Protein AF-A0A9D6RCT9-F1 (afdb_monomer)

Radius of gyration: 22.78 Å; Cα contacts (8 Å, |Δi|>4): 300; chains: 1; bounding box: 46×45×65 Å

pLDDT: mean 92.34, std 4.51, range [67.38, 98.06]

Nearest PDB structures (foldseek):
  6ri3-assembly1_A  TM=5.490E-01  e=7.245E-01  Streptomyces davaonensis
  3dat-assembly1_A  TM=2.524E-01  e=1.677E-01  Bacillus anthracis str. Sterne
  4m7v-assembly1_A  TM=2.657E-01  e=1.782E-01  Enterococcus faecalis V583
  4qlg-assembly2_B  TM=2.936E-01  e=6.034E-01  Escherichia coli str. K-12 substr. MC4100
  4qle-assembly2_B  TM=2.836E-01  e=8.699E-01  Escherichia coli str. K-12 substr. MC4100

Structure (mmCIF, N/CA/C/O backbone):
data_AF-A0A9D6RCT9-F1
#
_entry.id   AF-A0A9D6RCT9-F1
#
loop_
_atom_site.group_PDB
_atom_site.id
_atom_site.type_symbol
_atom_site.label_atom_id
_atom_site.label_alt_id
_atom_site.label_comp_id
_atom_site.label_asym_id
_atom_site.label_entity_id
_atom_site.label_seq_id
_atom_site.pdbx_PDB_ins_code
_atom_site.Cartn_x
_atom_site.Cartn_y
_atom_site.Cartn_z
_atom_site.occupancy
_atom_site.B_iso_or_equiv
_atom_site.auth_seq_id
_atom_site.auth_comp_id
_atom_site.auth_asym_id
_atom_site.auth_atom_id
_atom_site.pdbx_PDB_model_num
ATOM 1 N N . GLU A 1 1 ? 18.026 19.868 -32.101 1.00 67.38 1 GLU A N 1
ATOM 2 C CA . GLU A 1 1 ? 16.773 20.536 -31.676 1.00 67.38 1 GLU A CA 1
ATOM 3 C C . GLU A 1 1 ? 15.581 19.591 -31.515 1.00 67.38 1 GLU A C 1
ATOM 5 O O . GLU A 1 1 ? 15.003 19.568 -30.438 1.00 67.38 1 GLU A O 1
ATOM 10 N N . ARG A 1 2 ? 15.261 18.736 -32.500 1.00 78.88 2 ARG A N 1
ATOM 11 C CA . ARG A 1 2 ? 14.057 17.869 -32.501 1.00 78.88 2 ARG A CA 1
ATOM 12 C C . ARG A 1 2 ? 13.809 16.998 -31.247 1.00 78.88 2 ARG A C 1
ATOM 14 O O . ARG A 1 2 ? 12.659 16.705 -30.954 1.00 78.88 2 ARG A O 1
ATOM 21 N N . PHE A 1 3 ? 14.848 16.592 -30.508 1.00 87.44 3 PHE A N 1
ATOM 22 C CA . PHE A 1 3 ? 14.727 15.730 -29.314 1.00 87.44 3 PHE A CA 1
ATOM 23 C C . PHE A 1 3 ? 14.897 16.461 -27.976 1.00 87.44 3 PHE A C 1
ATOM 25 O O . PHE A 1 3 ? 14.829 15.823 -26.929 1.00 87.44 3 PHE A O 1
ATOM 32 N N . ILE A 1 4 ? 15.106 17.781 -27.991 1.00 89.75 4 ILE A N 1
ATOM 33 C CA . ILE A 1 4 ? 15.416 18.558 -26.781 1.00 89.75 4 ILE A CA 1
ATOM 34 C C . ILE A 1 4 ? 14.276 18.454 -25.760 1.00 89.75 4 ILE A C 1
ATOM 36 O O . ILE A 1 4 ? 14.527 18.136 -24.601 1.00 89.75 4 ILE A O 1
ATOM 40 N N . SER A 1 5 ? 13.023 18.628 -26.186 1.00 88.69 5 SER A N 1
ATOM 41 C CA . SER A 1 5 ? 11.867 18.531 -25.284 1.00 88.69 5 SER A CA 1
ATOM 42 C C . SER A 1 5 ? 11.709 17.131 -24.683 1.00 88.69 5 SER A C 1
ATOM 44 O O . SER A 1 5 ? 11.436 17.004 -23.495 1.00 88.69 5 SER A O 1
ATOM 46 N N . LEU A 1 6 ? 11.939 16.074 -25.471 1.00 90.94 6 LEU A N 1
ATOM 47 C CA . LEU A 1 6 ? 11.867 14.691 -24.984 1.00 90.94 6 LEU A CA 1
ATOM 48 C C . LEU A 1 6 ? 12.988 14.377 -23.989 1.00 90.94 6 LEU A C 1
ATOM 50 O O . LEU A 1 6 ? 12.755 13.676 -23.010 1.00 90.94 6 LEU A O 1
ATOM 54 N N . PHE A 1 7 ? 14.184 14.926 -24.209 1.00 89.50 7 PHE A N 1
ATOM 55 C CA . PHE A 1 7 ? 15.289 14.805 -23.267 1.00 89.50 7 PHE A CA 1
ATOM 56 C C . PHE A 1 7 ? 14.949 15.469 -21.928 1.00 89.50 7 PHE A C 1
ATOM 58 O O . PHE A 1 7 ? 15.027 14.811 -20.895 1.00 89.50 7 PHE A O 1
ATOM 65 N N . TRP A 1 8 ? 14.519 16.735 -21.941 1.00 91.56 8 TRP A N 1
ATOM 66 C CA . TRP A 1 8 ? 14.232 17.490 -20.714 1.00 91.56 8 TRP A CA 1
ATOM 67 C C . TRP A 1 8 ? 13.011 16.979 -19.943 1.00 91.56 8 TRP A C 1
ATOM 69 O O . TRP A 1 8 ? 12.978 17.090 -18.721 1.00 91.56 8 TRP A O 1
ATOM 79 N N . LEU A 1 9 ? 12.037 16.372 -20.623 1.00 91.62 9 LEU A N 1
ATOM 80 C CA . LEU A 1 9 ? 10.878 15.748 -19.977 1.00 91.62 9 LEU A CA 1
ATOM 81 C C . LEU A 1 9 ? 11.113 14.280 -19.577 1.00 91.62 9 LEU A C 1
ATOM 83 O O . LEU A 1 9 ? 10.243 13.675 -18.956 1.00 91.62 9 LEU A O 1
ATOM 87 N N . GLY A 1 10 ? 12.241 13.679 -19.957 1.00 93.00 10 GLY A N 1
ATOM 88 C CA . GLY A 1 10 ? 12.564 12.283 -19.648 1.00 93.00 10 GLY A CA 1
ATOM 89 C C . GLY A 1 10 ? 13.712 12.150 -18.665 1.00 93.00 10 GLY A C 1
ATOM 90 O O . GLY A 1 10 ? 13.540 11.652 -17.555 1.00 93.00 10 GLY A O 1
ATOM 91 N N . VAL A 1 11 ? 14.893 12.625 -19.059 1.00 92.88 11 VAL A N 1
ATOM 92 C CA . VAL A 1 11 ? 16.144 12.386 -18.330 1.00 92.88 11 VAL A CA 1
ATOM 93 C C . VAL A 1 11 ? 16.184 13.094 -16.972 1.00 92.88 11 VAL A C 1
ATOM 95 O O . VAL A 1 11 ? 16.464 12.405 -15.992 1.00 92.88 11 VAL A O 1
ATOM 98 N N . PRO A 1 12 ? 15.884 14.402 -16.841 1.00 94.19 12 PRO A N 1
ATOM 99 C CA . PRO A 1 12 ? 15.898 15.059 -15.535 1.00 94.19 12 PRO A CA 1
ATOM 100 C C . PRO A 1 12 ? 14.900 14.462 -14.530 1.00 94.19 12 PRO A C 1
ATOM 102 O O . PRO A 1 12 ? 15.334 14.191 -13.412 1.00 94.19 12 PRO A O 1
ATOM 105 N N . PRO A 1 13 ? 13.624 14.174 -14.878 1.00 92.31 13 PRO A N 1
ATOM 106 C CA . PRO A 1 13 ? 12.715 13.489 -13.956 1.00 92.31 13 PRO A CA 1
ATOM 107 C C . PRO A 1 13 ? 13.221 12.109 -13.526 1.00 92.31 13 PRO A C 1
ATOM 109 O O . PRO A 1 13 ? 13.217 11.811 -12.333 1.00 92.31 13 PRO A O 1
ATOM 112 N N . LEU A 1 14 ? 13.710 11.284 -14.465 1.00 93.50 14 LEU A N 1
ATOM 113 C CA . LEU A 1 14 ? 14.299 9.981 -14.131 1.00 93.50 14 LEU A CA 1
ATOM 114 C C . LEU A 1 14 ? 15.477 10.144 -13.169 1.00 93.50 14 LEU A C 1
ATOM 116 O O . LEU A 1 14 ? 15.513 9.493 -12.130 1.00 93.50 14 LEU A O 1
ATOM 120 N N . ALA A 1 15 ? 16.420 11.031 -13.492 1.00 93.19 15 ALA A N 1
ATOM 121 C CA . ALA A 1 15 ? 17.595 11.279 -12.669 1.00 93.19 15 ALA A CA 1
ATOM 122 C C . ALA A 1 15 ? 17.208 11.763 -11.267 1.00 93.19 15 ALA A C 1
ATOM 124 O O . ALA A 1 15 ? 17.727 11.243 -10.287 1.00 93.19 15 ALA A O 1
ATOM 125 N N . PHE A 1 16 ? 16.267 12.702 -11.166 1.00 92.44 16 PHE A N 1
ATOM 126 C CA . PHE A 1 16 ? 15.777 13.233 -9.898 1.00 92.44 16 PHE A CA 1
ATOM 127 C C . PHE A 1 16 ? 15.145 12.147 -9.020 1.00 92.44 16 PHE A C 1
ATOM 129 O O . PHE A 1 16 ? 15.555 11.980 -7.872 1.00 92.44 16 PHE A O 1
ATOM 136 N N . PHE A 1 17 ? 14.190 11.377 -9.553 1.00 92.44 17 PHE A N 1
ATOM 137 C CA . PHE A 1 17 ? 13.497 10.351 -8.771 1.00 92.44 17 PHE A CA 1
ATOM 138 C C . PHE A 1 17 ? 14.407 9.184 -8.402 1.00 92.44 17 PHE A C 1
ATOM 140 O O . PHE A 1 17 ? 14.338 8.703 -7.274 1.00 92.44 17 PHE A O 1
ATOM 147 N N . TYR A 1 18 ? 15.304 8.762 -9.295 1.00 91.31 18 TYR A N 1
ATOM 148 C CA . TYR A 1 18 ? 16.286 7.740 -8.945 1.00 91.31 18 TYR A CA 1
ATOM 149 C C . TYR A 1 18 ? 17.289 8.219 -7.917 1.00 91.31 18 TYR A C 1
ATOM 151 O O . TYR A 1 18 ? 17.603 7.471 -6.998 1.00 91.31 18 TYR A O 1
ATOM 159 N N . PHE A 1 19 ? 17.766 9.455 -8.050 1.00 92.56 19 PHE A N 1
ATOM 160 C CA . PHE A 1 19 ? 18.676 10.043 -7.085 1.00 92.56 19 PHE A CA 1
ATOM 161 C C . PHE A 1 19 ? 18.014 10.111 -5.709 1.00 92.56 19 PHE A C 1
ATOM 163 O O . PHE A 1 19 ? 18.537 9.545 -4.759 1.00 92.56 19 PHE A O 1
ATOM 170 N N . ILE A 1 20 ? 16.819 10.694 -5.595 1.00 91.19 20 ILE A N 1
ATOM 171 C CA . ILE A 1 20 ? 16.095 10.754 -4.316 1.00 91.19 20 ILE A CA 1
ATOM 172 C C . ILE A 1 20 ? 15.766 9.356 -3.781 1.00 91.19 20 ILE A C 1
ATOM 174 O O . ILE A 1 20 ? 15.853 9.132 -2.572 1.00 91.19 20 ILE A O 1
ATOM 178 N N . GLY A 1 21 ? 15.447 8.403 -4.657 1.00 88.44 21 GLY A N 1
ATOM 179 C CA . GLY A 1 21 ? 15.166 7.019 -4.287 1.00 88.44 21 GLY A CA 1
ATOM 180 C C . GLY A 1 21 ? 16.315 6.304 -3.573 1.00 88.44 21 GLY A C 1
ATOM 181 O O . GLY A 1 21 ? 16.056 5.369 -2.822 1.00 88.44 21 GLY A O 1
ATOM 182 N N . LEU A 1 22 ? 17.564 6.759 -3.726 1.00 89.12 22 LEU A N 1
ATOM 183 C CA . LEU A 1 22 ? 18.709 6.192 -3.003 1.00 89.12 22 LEU A CA 1
ATOM 184 C C . LEU A 1 22 ? 18.697 6.514 -1.498 1.00 89.12 22 LEU A C 1
ATOM 186 O O . LEU A 1 22 ? 19.278 5.763 -0.717 1.00 89.12 22 LEU A O 1
ATOM 190 N N . TRP A 1 23 ? 18.048 7.608 -1.082 1.00 88.88 23 TRP A N 1
ATOM 191 C CA . TRP A 1 23 ? 18.020 8.058 0.322 1.00 88.88 23 TRP A CA 1
ATOM 192 C C . TRP A 1 23 ? 16.618 8.120 0.928 1.00 88.88 23 TRP A C 1
ATOM 194 O O . TRP A 1 23 ? 16.471 8.194 2.149 1.00 88.88 23 TRP A O 1
ATOM 204 N N . SER A 1 24 ? 15.575 8.100 0.102 1.00 85.19 24 SER A N 1
ATOM 205 C CA . SER A 1 24 ? 14.202 8.215 0.570 1.00 85.19 24 SER A CA 1
ATOM 206 C C . SER A 1 24 ? 13.617 6.858 0.950 1.00 85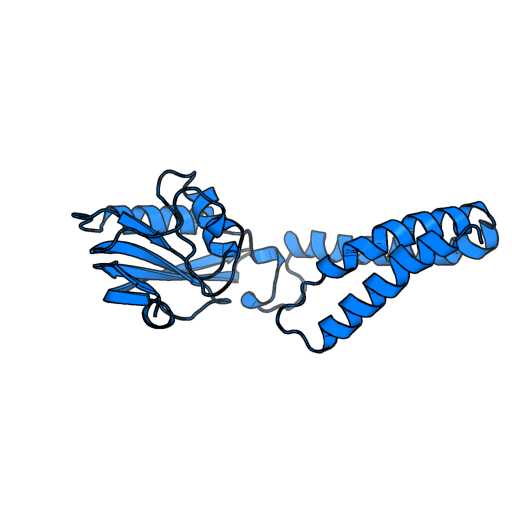.19 24 SER A C 1
ATOM 208 O O . SER A 1 24 ? 13.497 5.957 0.125 1.00 85.19 24 SER A O 1
ATOM 210 N N . LYS A 1 25 ? 13.148 6.747 2.198 1.00 79.50 25 LYS A N 1
ATOM 211 C CA . LYS A 1 25 ? 12.361 5.596 2.677 1.00 79.50 25 LYS A CA 1
ATOM 212 C C . LYS A 1 25 ? 10.940 5.557 2.101 1.00 79.50 25 LYS A C 1
ATOM 214 O O . LYS A 1 25 ? 10.243 4.567 2.287 1.00 79.50 25 LYS A O 1
ATOM 219 N N . THR A 1 26 ? 10.498 6.640 1.462 1.00 78.75 26 THR A N 1
ATOM 220 C CA . THR A 1 26 ? 9.142 6.802 0.919 1.00 78.75 26 THR A CA 1
ATOM 221 C C . THR A 1 26 ? 9.100 6.809 -0.603 1.00 78.75 26 THR A C 1
ATOM 223 O O . THR A 1 26 ? 8.012 6.875 -1.163 1.00 78.75 26 THR A O 1
ATOM 226 N N . SER A 1 27 ? 10.253 6.767 -1.282 1.00 82.56 27 SER A N 1
ATOM 227 C CA . SER A 1 27 ? 10.281 6.779 -2.741 1.00 82.56 27 SER A CA 1
ATOM 228 C C . SER A 1 27 ? 9.678 5.499 -3.284 1.00 82.56 27 SER A C 1
ATOM 230 O O . SER A 1 27 ? 10.214 4.411 -3.072 1.00 82.56 27 SER 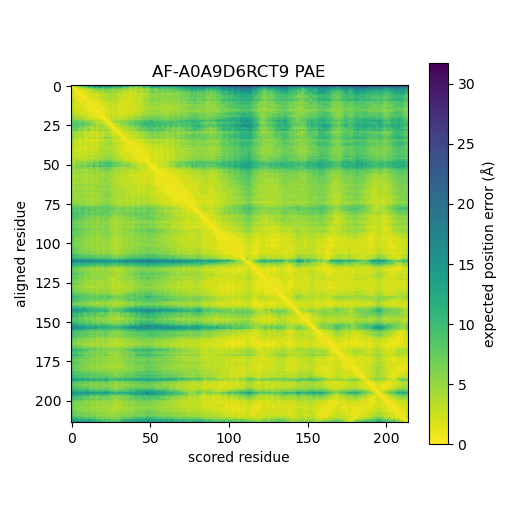A O 1
ATOM 232 N N . GLU A 1 28 ? 8.590 5.638 -4.031 1.00 82.12 28 GLU A N 1
ATOM 233 C CA . GLU A 1 28 ? 7.985 4.498 -4.693 1.00 82.12 28 GLU A CA 1
ATOM 234 C C . GLU A 1 28 ? 8.581 4.316 -6.096 1.00 82.12 28 GLU A C 1
ATOM 236 O O . GLU A 1 28 ? 8.755 5.296 -6.828 1.00 82.12 28 GLU A O 1
ATOM 241 N N . PRO A 1 29 ? 8.878 3.073 -6.523 1.00 76.69 29 PRO A N 1
ATOM 242 C CA . PRO A 1 29 ? 9.512 2.810 -7.818 1.00 76.69 29 PRO A CA 1
ATOM 243 C C . PRO A 1 29 ? 8.754 3.393 -9.017 1.00 76.69 29 PRO A C 1
ATOM 245 O O . PRO A 1 29 ? 9.346 3.674 -10.059 1.00 76.69 29 PRO A O 1
ATOM 248 N N . HIS A 1 30 ? 7.442 3.588 -8.874 1.00 85.88 30 HIS A N 1
ATOM 249 C CA . HIS A 1 30 ? 6.584 4.106 -9.928 1.00 85.88 30 HIS A CA 1
ATOM 250 C C . HIS A 1 30 ? 6.735 5.622 -10.151 1.00 85.88 30 HIS A C 1
ATOM 252 O O . HIS A 1 30 ? 6.314 6.113 -11.194 1.00 85.88 30 HIS A O 1
ATOM 258 N N . TRP A 1 31 ? 7.355 6.379 -9.238 1.00 88.62 31 TRP A N 1
ATOM 259 C CA . TRP A 1 31 ? 7.523 7.834 -9.395 1.00 88.62 31 TRP A CA 1
ATOM 260 C C . TRP A 1 31 ? 8.353 8.198 -10.630 1.00 88.62 31 TRP A C 1
ATOM 262 O O . TRP A 1 31 ? 8.074 9.179 -11.314 1.00 88.62 31 TRP A O 1
ATOM 272 N N . ALA A 1 32 ? 9.327 7.358 -10.985 1.00 90.25 32 ALA A N 1
ATOM 273 C CA . ALA A 1 32 ? 10.125 7.527 -12.195 1.00 90.25 32 ALA A CA 1
ATOM 274 C C . ALA A 1 32 ? 9.325 7.272 -13.494 1.00 90.25 32 ALA A C 1
ATOM 276 O O . ALA A 1 32 ? 9.798 7.609 -14.581 1.00 90.25 32 ALA A O 1
ATOM 277 N N . ALA A 1 33 ? 8.109 6.713 -13.415 1.00 87.88 33 ALA A N 1
ATOM 278 C CA . ALA A 1 33 ? 7.362 6.258 -14.586 1.00 87.88 33 ALA A CA 1
ATOM 279 C C . ALA A 1 33 ? 7.053 7.365 -15.600 1.00 87.88 33 ALA A C 1
ATOM 281 O O . ALA A 1 33 ? 7.066 7.114 -16.807 1.00 87.88 33 ALA A O 1
ATOM 282 N N . PHE A 1 34 ? 6.853 8.601 -15.138 1.00 85.12 34 PHE A N 1
ATOM 283 C CA . PHE A 1 34 ? 6.598 9.747 -16.016 1.00 85.12 34 PHE A CA 1
ATOM 284 C C . PHE A 1 34 ? 7.744 9.992 -17.002 1.00 85.12 34 PHE A C 1
ATOM 286 O O . PHE A 1 34 ? 7.505 10.277 -18.175 1.00 85.12 34 PHE A O 1
ATOM 293 N N . GLY A 1 35 ? 8.989 9.816 -16.555 1.00 91.44 35 GLY A N 1
ATOM 294 C CA . GLY A 1 35 ? 10.154 9.981 -17.417 1.00 91.44 35 GLY A CA 1
ATOM 295 C C . GLY A 1 35 ? 10.332 8.838 -18.423 1.00 91.44 35 GLY A C 1
ATOM 296 O O . GLY A 1 35 ? 10.926 9.034 -19.482 1.00 91.44 35 GLY A O 1
ATOM 297 N N . TYR A 1 36 ? 9.767 7.654 -18.159 1.00 90.62 36 TYR A N 1
ATOM 298 C CA . TYR A 1 36 ? 9.781 6.562 -19.134 1.00 90.62 36 TYR A CA 1
ATOM 299 C C . TYR A 1 36 ? 8.866 6.812 -20.326 1.00 90.62 36 TYR A C 1
ATOM 301 O O . TYR A 1 36 ? 9.217 6.419 -21.436 1.00 90.62 36 TYR A O 1
ATOM 309 N N . LEU A 1 37 ? 7.724 7.479 -20.137 1.00 90.25 37 LEU A N 1
ATOM 310 C CA . LEU A 1 37 ? 6.791 7.765 -21.233 1.00 90.25 37 LEU A CA 1
ATOM 311 C C . LEU A 1 37 ? 7.475 8.554 -22.358 1.00 90.25 37 LEU A C 1
ATOM 313 O O . LEU A 1 37 ? 7.370 8.205 -23.534 1.00 90.25 37 LEU A O 1
ATOM 317 N N . THR A 1 38 ? 8.238 9.583 -21.999 1.00 92.12 38 THR A N 1
ATOM 318 C CA . THR A 1 38 ? 8.986 10.408 -22.958 1.00 92.12 38 THR A CA 1
ATOM 319 C C . THR A 1 38 ? 10.210 9.678 -23.506 1.00 92.12 38 THR A C 1
ATOM 321 O O . THR A 1 38 ? 10.497 9.781 -24.704 1.00 92.12 38 THR A O 1
ATOM 324 N N . ALA A 1 39 ? 10.879 8.866 -22.682 1.00 90.50 39 ALA A N 1
ATOM 325 C CA . ALA A 1 39 ? 11.970 8.004 -23.126 1.00 90.50 39 ALA A CA 1
ATOM 326 C C . ALA A 1 39 ? 11.515 6.975 -24.176 1.00 90.50 39 ALA A C 1
ATOM 328 O O . ALA A 1 39 ? 12.229 6.761 -25.155 1.00 90.50 39 ALA A O 1
ATOM 329 N N . PHE A 1 40 ? 10.319 6.386 -24.043 1.00 91.88 40 PHE A N 1
ATOM 330 C CA . PHE A 1 40 ? 9.772 5.454 -25.035 1.00 91.88 40 PHE A CA 1
ATOM 331 C C . PHE A 1 40 ? 9.510 6.128 -26.385 1.00 91.88 40 PHE A C 1
ATOM 333 O O . PHE A 1 40 ? 9.844 5.560 -27.427 1.00 91.88 40 PHE A O 1
ATOM 340 N N . ILE A 1 41 ? 8.980 7.354 -26.384 1.00 93.00 41 ILE A N 1
ATOM 341 C CA . ILE A 1 41 ? 8.761 8.129 -27.616 1.00 93.00 41 ILE A CA 1
ATOM 342 C C . ILE A 1 41 ? 10.101 8.462 -28.284 1.00 93.00 41 ILE A C 1
ATOM 344 O O . ILE A 1 41 ? 10.261 8.266 -29.492 1.00 93.00 41 ILE A O 1
ATOM 348 N N . ALA A 1 42 ? 11.085 8.924 -27.506 1.00 91.75 42 ALA A N 1
ATOM 349 C CA . ALA A 1 42 ? 12.430 9.191 -28.012 1.00 91.75 42 ALA A CA 1
ATOM 350 C C . ALA A 1 42 ? 13.071 7.923 -28.596 1.00 91.75 42 ALA A C 1
ATOM 352 O O . ALA A 1 42 ? 13.610 7.951 -29.703 1.00 91.75 42 ALA A O 1
ATOM 353 N N . TRP A 1 43 ? 12.949 6.793 -27.895 1.00 92.12 43 TRP A N 1
ATOM 354 C CA . TRP A 1 43 ? 13.460 5.504 -28.349 1.00 92.12 43 TRP A CA 1
ATOM 355 C C . TRP A 1 43 ? 12.824 5.059 -29.668 1.00 92.12 43 TRP A C 1
ATOM 357 O O . TRP A 1 43 ? 13.536 4.649 -30.584 1.00 92.12 43 TRP A O 1
ATOM 367 N N . ALA A 1 44 ? 11.504 5.194 -29.816 1.00 92.81 44 ALA A N 1
ATOM 368 C CA . ALA A 1 44 ? 10.803 4.867 -31.057 1.00 92.81 44 ALA A CA 1
ATOM 369 C C . ALA A 1 44 ? 11.300 5.713 -32.244 1.00 92.81 44 ALA A C 1
ATOM 371 O O . ALA A 1 44 ? 11.496 5.199 -33.350 1.00 92.81 44 ALA A O 1
ATOM 372 N N . ALA A 1 45 ? 11.567 7.000 -32.019 1.00 92.12 45 ALA A N 1
ATOM 373 C CA . ALA A 1 45 ? 12.123 7.880 -33.041 1.00 92.12 45 ALA A CA 1
ATOM 374 C C . ALA A 1 45 ? 13.569 7.507 -33.428 1.00 92.12 45 ALA A C 1
ATOM 376 O O . ALA A 1 45 ? 13.911 7.531 -34.610 1.00 92.12 45 ALA A O 1
ATOM 377 N N . PHE A 1 46 ? 14.413 7.113 -32.469 1.00 90.12 46 PHE A N 1
ATOM 378 C CA . PHE A 1 46 ? 15.761 6.609 -32.767 1.00 90.12 46 PHE A CA 1
ATOM 379 C C . PHE A 1 46 ? 15.730 5.262 -33.495 1.00 90.12 46 PHE A C 1
ATOM 381 O O . PHE A 1 46 ? 16.471 5.046 -34.454 1.00 90.12 46 PHE A O 1
ATOM 388 N N . TYR A 1 47 ? 14.831 4.367 -33.093 1.00 92.94 47 TYR A N 1
ATOM 389 C CA . TYR A 1 47 ? 14.675 3.070 -33.737 1.00 92.94 47 TYR A CA 1
ATOM 390 C C . TYR A 1 47 ? 14.210 3.196 -35.193 1.00 92.94 47 TYR A C 1
ATOM 392 O O . TYR A 1 47 ? 14.708 2.484 -36.062 1.00 92.94 47 TYR A O 1
ATOM 400 N N . THR A 1 48 ? 13.288 4.116 -35.482 1.00 94.12 48 THR A N 1
ATOM 401 C CA . THR A 1 48 ? 12.807 4.356 -36.852 1.00 94.12 48 THR A CA 1
ATOM 402 C C . THR A 1 48 ? 13.840 5.064 -37.729 1.00 94.12 48 THR A C 1
ATOM 404 O O . 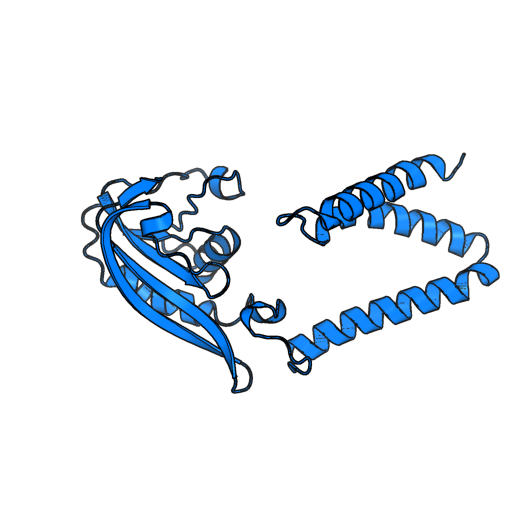THR A 1 48 ? 13.904 4.769 -38.920 1.00 94.12 48 THR A O 1
ATOM 407 N N . SER A 1 49 ? 14.684 5.937 -37.168 1.00 93.06 49 SER A N 1
ATOM 408 C CA . SER A 1 49 ? 15.712 6.651 -37.939 1.00 93.06 49 SER A CA 1
ATOM 409 C C . SER A 1 49 ? 16.894 5.769 -38.346 1.00 93.06 49 SER A C 1
ATOM 411 O O . SER A 1 49 ? 17.454 5.957 -39.424 1.00 93.06 49 SER A O 1
ATOM 413 N N . ASN A 1 50 ? 17.273 4.790 -37.519 1.00 93.19 50 ASN A N 1
ATOM 414 C CA . ASN A 1 50 ? 18.328 3.836 -37.855 1.00 93.19 50 ASN A CA 1
ATOM 415 C C . ASN A 1 50 ? 18.066 2.459 -37.235 1.00 93.19 50 ASN A C 1
ATOM 417 O O . ASN A 1 50 ? 18.708 2.028 -36.273 1.00 93.19 50 ASN A O 1
ATOM 421 N N . LYS A 1 51 ? 17.115 1.739 -37.830 1.00 92.44 51 LYS A N 1
ATOM 422 C CA . LYS A 1 51 ? 16.675 0.426 -37.350 1.00 92.44 51 LYS A CA 1
ATOM 423 C C . LYS A 1 51 ? 17.827 -0.555 -37.158 1.00 92.44 51 LYS A C 1
ATOM 425 O O . LYS A 1 51 ? 17.845 -1.271 -36.163 1.00 92.44 51 LYS A O 1
ATOM 430 N N . ILE A 1 52 ? 18.787 -0.596 -38.083 1.00 93.56 52 ILE A N 1
ATOM 431 C CA . ILE A 1 52 ? 19.902 -1.553 -38.033 1.00 93.56 52 ILE A CA 1
ATOM 432 C C . ILE A 1 52 ? 20.768 -1.302 -36.793 1.00 93.56 52 ILE A C 1
ATOM 434 O O . ILE A 1 52 ? 21.051 -2.246 -36.056 1.00 93.56 52 ILE A O 1
ATOM 438 N N . ALA A 1 53 ? 21.123 -0.043 -36.518 1.00 93.75 53 ALA A N 1
ATOM 439 C CA . ALA A 1 53 ? 21.943 0.311 -35.359 1.00 93.75 53 ALA A CA 1
ATOM 440 C C . ALA A 1 53 ? 21.241 0.008 -34.022 1.00 93.75 53 ALA A C 1
ATOM 442 O O . ALA A 1 53 ? 21.871 -0.486 -33.083 1.00 93.75 53 ALA A O 1
ATOM 443 N N . TRP A 1 54 ? 19.931 0.262 -33.942 1.00 94.19 54 TRP A N 1
ATOM 444 C CA . TRP A 1 54 ? 19.171 0.204 -32.687 1.00 94.19 54 TRP A CA 1
ATOM 445 C C . TRP A 1 54 ? 18.441 -1.121 -32.430 1.00 94.19 54 TRP A C 1
ATOM 447 O O . TRP A 1 54 ? 17.995 -1.367 -31.304 1.00 94.19 54 TRP A O 1
ATOM 457 N N . LYS A 1 55 ? 18.334 -2.010 -33.429 1.00 94.62 55 LYS A N 1
ATOM 458 C CA . LYS A 1 55 ? 17.617 -3.294 -33.309 1.00 94.62 55 LYS A CA 1
ATOM 459 C C . LYS A 1 55 ? 18.147 -4.158 -32.177 1.00 94.62 55 LYS A C 1
ATOM 461 O O . LYS A 1 55 ? 17.342 -4.655 -31.397 1.00 94.62 55 LYS A O 1
ATOM 466 N N . LYS A 1 56 ? 19.469 -4.312 -32.051 1.00 95.94 56 LYS A N 1
ATOM 467 C CA . LYS A 1 56 ? 20.057 -5.160 -31.000 1.00 95.94 56 LYS A CA 1
ATOM 468 C C . LYS A 1 56 ? 19.690 -4.674 -29.595 1.00 95.94 56 LYS A C 1
ATOM 470 O O . LYS A 1 56 ? 19.307 -5.482 -28.760 1.00 95.94 56 LYS A O 1
ATOM 475 N N . TYR A 1 57 ? 19.728 -3.360 -29.367 1.00 94.44 57 TYR A N 1
ATOM 476 C CA . TYR A 1 57 ? 19.381 -2.763 -28.079 1.00 94.44 57 TYR A CA 1
ATOM 477 C C . TYR A 1 57 ? 17.886 -2.875 -27.803 1.00 94.44 57 TYR A C 1
ATOM 479 O O . TYR A 1 57 ? 17.500 -3.264 -26.713 1.00 94.44 57 TYR A O 1
ATOM 487 N N . THR A 1 58 ? 17.046 -2.628 -28.812 1.00 94.88 58 THR A N 1
ATOM 488 C CA . THR A 1 58 ? 15.587 -2.745 -28.673 1.00 94.88 58 THR A CA 1
ATOM 489 C C . THR A 1 58 ? 15.183 -4.176 -28.332 1.00 94.88 58 THR A C 1
ATOM 491 O O . THR A 1 58 ? 14.416 -4.394 -27.401 1.00 94.88 58 THR A O 1
ATOM 494 N N . VAL A 1 59 ? 15.734 -5.163 -29.046 1.00 96.25 59 VAL A N 1
ATOM 495 C CA . VAL A 1 59 ? 15.480 -6.582 -28.770 1.00 96.25 59 VAL A CA 1
ATOM 496 C C . VAL A 1 59 ? 15.991 -6.963 -27.382 1.00 96.25 59 VAL A C 1
ATOM 498 O O . VAL A 1 59 ? 15.262 -7.617 -26.648 1.00 96.25 59 VAL A O 1
ATOM 501 N N . ALA A 1 60 ? 17.190 -6.523 -26.992 1.00 96.25 60 ALA A N 1
ATOM 502 C CA . ALA A 1 60 ? 17.724 -6.785 -25.657 1.00 96.25 60 ALA A CA 1
ATOM 503 C C . ALA A 1 60 ? 16.843 -6.176 -24.552 1.00 96.25 60 ALA A C 1
ATOM 505 O O . ALA A 1 60 ? 16.499 -6.873 -23.6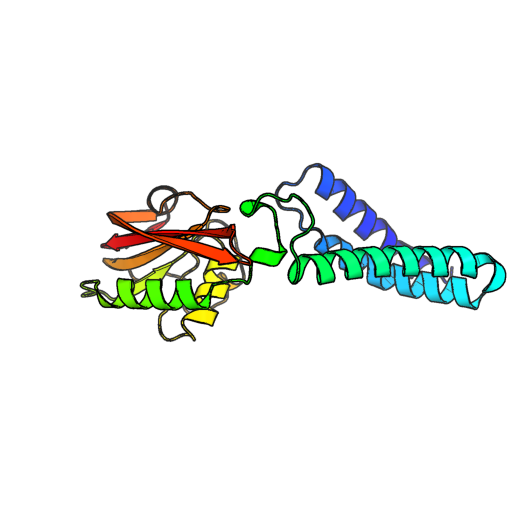02 1.00 96.25 60 ALA A O 1
ATOM 506 N N . SER A 1 61 ? 16.416 -4.918 -24.688 1.00 94.31 61 SER A N 1
ATOM 507 C CA . SER A 1 61 ? 15.534 -4.254 -23.721 1.00 94.31 61 SER A CA 1
ATOM 508 C C . SER A 1 61 ? 14.172 -4.938 -23.613 1.00 94.31 61 SER A C 1
ATOM 510 O O . SER A 1 61 ? 13.692 -5.152 -22.503 1.00 94.31 61 SER A O 1
ATOM 512 N N . LEU A 1 62 ? 13.566 -5.328 -24.740 1.00 96.00 62 LEU A N 1
ATOM 513 C CA . LEU A 1 62 ? 12.306 -6.078 -24.744 1.00 96.00 62 LEU A CA 1
ATOM 514 C C . LEU A 1 62 ? 12.471 -7.474 -24.140 1.00 96.00 62 LEU A C 1
ATOM 516 O O . LEU A 1 62 ? 11.602 -7.910 -23.394 1.00 96.00 62 LEU A O 1
ATOM 520 N N . ALA A 1 63 ? 13.580 -8.160 -24.424 1.00 97.44 63 ALA A N 1
ATOM 521 C CA . ALA A 1 63 ? 13.869 -9.469 -23.850 1.00 97.44 63 ALA A CA 1
ATOM 522 C C . ALA A 1 63 ? 14.049 -9.382 -22.330 1.00 97.44 63 ALA A C 1
ATOM 524 O O . ALA A 1 63 ? 13.445 -10.165 -21.605 1.00 97.44 63 ALA A O 1
ATOM 525 N N . VAL A 1 64 ? 14.815 -8.404 -21.836 1.00 97.06 64 VAL A N 1
ATOM 526 C CA . VAL A 1 64 ? 14.994 -8.177 -20.395 1.00 97.06 64 VAL A CA 1
ATOM 527 C C . VAL A 1 64 ? 13.673 -7.777 -19.741 1.00 97.06 64 VAL A C 1
ATOM 529 O O . VAL A 1 64 ? 13.295 -8.375 -18.741 1.00 97.06 64 VAL A O 1
ATOM 532 N N . GLY A 1 65 ? 12.937 -6.819 -20.309 1.00 95.56 65 GLY A N 1
ATOM 533 C CA . GLY A 1 65 ? 11.642 -6.391 -19.772 1.00 95.56 65 GLY A CA 1
ATOM 534 C C . GLY A 1 65 ? 10.619 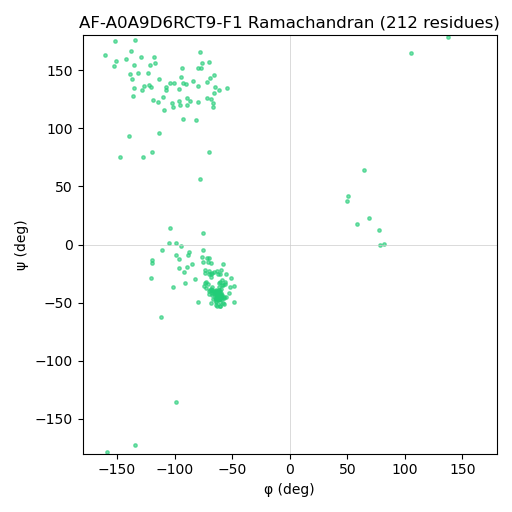-7.528 -19.743 1.00 95.56 65 GLY A C 1
ATOM 535 O O . GLY A 1 65 ? 9.985 -7.764 -18.718 1.00 95.56 65 GLY A O 1
ATOM 536 N N . GLY A 1 66 ? 10.517 -8.284 -20.837 1.00 97.62 66 GLY A N 1
ATOM 537 C CA . GLY A 1 66 ? 9.662 -9.464 -20.934 1.00 97.62 66 GLY A CA 1
ATOM 538 C C . GLY A 1 66 ? 10.060 -10.561 -19.950 1.00 97.62 66 GLY A C 1
ATOM 539 O O . GLY A 1 66 ? 9.187 -11.139 -19.312 1.00 97.62 66 GLY A O 1
ATOM 540 N N . LEU A 1 67 ? 11.362 -10.801 -19.760 1.00 97.62 67 LEU A N 1
ATOM 541 C CA . LEU A 1 67 ? 11.866 -11.733 -18.751 1.00 97.62 67 LEU A CA 1
ATOM 542 C C . LEU A 1 67 ? 11.480 -11.284 -17.337 1.00 97.62 67 LEU A C 1
ATOM 544 O O . LEU A 1 67 ? 10.974 -12.097 -16.574 1.00 97.62 67 LEU A O 1
ATOM 548 N N . MET A 1 68 ? 11.668 -10.008 -16.988 1.00 95.31 68 MET A N 1
ATOM 549 C CA . MET A 1 68 ? 11.308 -9.479 -15.664 1.00 95.31 68 MET A CA 1
ATOM 550 C C . MET A 1 68 ? 9.802 -9.585 -15.398 1.00 95.31 68 MET A C 1
ATOM 552 O O . MET A 1 68 ? 9.402 -10.075 -14.343 1.00 95.31 68 MET A O 1
ATOM 556 N N . ILE A 1 69 ? 8.966 -9.193 -16.365 1.00 95.69 69 ILE A N 1
ATOM 557 C CA . ILE A 1 69 ? 7.504 -9.324 -16.266 1.00 95.69 69 ILE A CA 1
ATOM 558 C C . ILE A 1 69 ? 7.111 -10.797 -16.138 1.00 95.69 69 ILE A C 1
ATOM 560 O O . ILE A 1 69 ? 6.325 -11.148 -15.262 1.00 95.69 69 ILE A O 1
ATOM 564 N N . GLY A 1 70 ? 7.685 -11.665 -16.974 1.00 96.81 70 GLY A N 1
ATOM 565 C CA . GLY A 1 70 ? 7.450 -13.104 -16.937 1.00 96.81 70 GLY A CA 1
ATOM 566 C C . GLY A 1 70 ? 7.825 -13.715 -15.590 1.00 96.81 70 GLY A C 1
ATOM 567 O O . GLY A 1 70 ? 7.043 -14.481 -15.039 1.00 96.81 70 GLY A O 1
ATOM 568 N N . MET A 1 71 ? 8.966 -13.330 -15.012 1.00 95.56 71 MET A N 1
ATOM 569 C CA . MET A 1 71 ? 9.375 -13.780 -13.680 1.00 95.56 71 MET A CA 1
ATOM 570 C C . MET A 1 71 ? 8.379 -13.355 -12.603 1.00 95.56 71 MET A C 1
ATOM 572 O O . MET A 1 71 ? 7.982 -14.202 -11.812 1.00 95.56 71 MET A O 1
ATOM 576 N N . VAL A 1 72 ? 7.934 -12.093 -12.580 1.00 93.12 72 VAL A N 1
ATOM 577 C CA . VAL A 1 72 ? 6.937 -11.618 -11.598 1.00 93.12 72 VAL A CA 1
ATOM 578 C C . VAL A 1 72 ? 5.597 -12.335 -11.781 1.00 93.12 72 VAL A C 1
ATOM 580 O O . VAL A 1 72 ? 4.978 -12.757 -10.803 1.00 93.12 72 VAL A O 1
ATOM 583 N N . TYR A 1 73 ? 5.158 -12.517 -13.027 1.00 94.69 73 TYR A N 1
ATOM 584 C CA . TYR A 1 73 ? 3.908 -13.206 -13.342 1.00 94.69 73 TYR A CA 1
ATOM 585 C C . TYR A 1 73 ? 3.952 -14.676 -12.915 1.00 94.69 73 TYR A C 1
ATOM 587 O O . TYR A 1 73 ? 3.070 -15.135 -12.196 1.00 94.69 73 TYR A O 1
ATOM 595 N N . VAL A 1 74 ? 5.012 -15.404 -13.278 1.00 94.81 74 VAL A N 1
ATOM 596 C CA . VAL A 1 74 ? 5.211 -16.794 -12.843 1.00 94.81 74 VAL A CA 1
ATOM 597 C C . VAL A 1 74 ? 5.324 -16.866 -11.323 1.00 94.81 74 VAL A C 1
ATOM 599 O O . VAL A 1 74 ? 4.660 -17.704 -10.725 1.00 94.81 74 VAL A O 1
ATOM 602 N N . HIS A 1 75 ? 6.082 -15.962 -10.692 1.00 92.62 75 HIS A N 1
ATOM 603 C CA . HIS A 1 75 ? 6.230 -15.903 -9.235 1.00 92.62 75 HIS A CA 1
ATOM 604 C C . HIS A 1 75 ? 4.888 -15.703 -8.521 1.00 92.62 75 HIS A C 1
ATOM 606 O O . HIS A 1 75 ? 4.655 -16.300 -7.477 1.00 92.62 75 HIS A O 1
ATOM 612 N N . THR A 1 76 ? 3.974 -14.937 -9.126 1.00 90.75 76 THR A N 1
ATOM 613 C CA . THR A 1 76 ? 2.620 -14.738 -8.598 1.00 90.75 76 THR A CA 1
ATOM 614 C C . THR A 1 76 ? 1.849 -16.060 -8.511 1.00 90.75 76 THR A C 1
ATOM 616 O O . THR A 1 76 ? 1.156 -16.292 -7.530 1.00 90.75 76 THR A O 1
ATOM 619 N N . PHE A 1 77 ? 1.939 -16.962 -9.486 1.00 89.19 77 PHE A N 1
ATOM 620 C CA . PHE A 1 77 ? 1.207 -18.242 -9.421 1.00 89.19 77 PHE A CA 1
ATOM 621 C C . PHE A 1 77 ? 2.012 -19.376 -8.782 1.00 89.19 77 PHE A C 1
ATOM 623 O O . PHE A 1 77 ? 1.439 -20.338 -8.277 1.00 89.19 77 PHE A O 1
ATOM 630 N N . PHE A 1 78 ? 3.336 -19.263 -8.805 1.00 89.50 78 PHE A N 1
ATOM 631 C CA . PHE A 1 78 ? 4.274 -20.256 -8.309 1.00 89.50 78 PHE A CA 1
ATOM 632 C C . PHE A 1 78 ? 5.408 -19.519 -7.591 1.00 89.50 78 PHE A C 1
ATOM 634 O O . PHE A 1 78 ? 6.363 -19.111 -8.255 1.00 89.50 78 PHE A O 1
ATOM 641 N N . PRO A 1 79 ? 5.337 -19.319 -6.262 1.00 88.19 79 PRO A N 1
ATOM 642 C CA . PRO A 1 79 ? 6.315 -18.521 -5.525 1.00 88.19 79 PRO A CA 1
ATOM 643 C C . PRO A 1 79 ? 7.680 -19.229 -5.451 1.00 88.19 79 PRO A C 1
ATOM 645 O O . PRO A 1 79 ? 8.023 -19.872 -4.466 1.00 88.19 79 PRO A O 1
ATOM 648 N N . PHE A 1 80 ? 8.459 -19.143 -6.534 1.00 91.00 80 PHE A N 1
ATOM 649 C CA . PHE A 1 80 ? 9.740 -19.844 -6.692 1.00 91.00 80 PHE A CA 1
ATOM 650 C C . PHE A 1 80 ? 10.949 -19.051 -6.175 1.00 91.00 80 PHE A C 1
ATOM 652 O O . PHE A 1 80 ? 12.010 -19.628 -5.941 1.00 91.00 80 PHE A O 1
ATOM 659 N N . LEU A 1 81 ? 10.819 -17.728 -6.023 1.00 91.00 81 LEU A N 1
ATOM 660 C CA . LEU A 1 81 ? 11.863 -16.898 -5.429 1.00 91.00 81 LEU A CA 1
ATOM 661 C C . LEU A 1 81 ? 11.793 -17.039 -3.902 1.00 91.00 81 LEU A C 1
ATOM 663 O O . LEU A 1 81 ? 10.694 -16.971 -3.351 1.00 91.00 81 LEU A O 1
ATOM 667 N N . PRO A 1 82 ? 12.932 -17.181 -3.202 1.00 89.75 82 PRO A N 1
ATOM 668 C CA . PRO A 1 82 ? 12.977 -17.355 -1.751 1.00 89.75 82 PRO A CA 1
ATOM 669 C C . PRO A 1 82 ?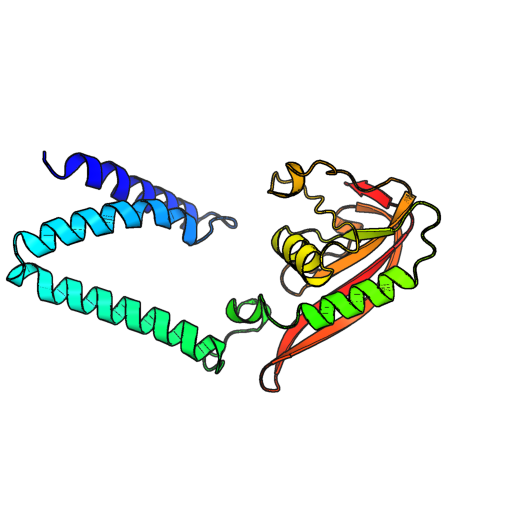 12.775 -16.016 -1.018 1.00 89.75 82 PRO A C 1
ATOM 671 O O . PRO A 1 82 ? 13.628 -15.565 -0.251 1.00 89.75 82 PRO A O 1
ATOM 674 N N . LEU A 1 83 ? 11.663 -15.336 -1.294 1.00 90.75 83 LEU A N 1
ATOM 675 C CA . LEU A 1 83 ? 11.290 -14.082 -0.649 1.00 90.75 83 LEU A CA 1
ATOM 676 C C . LEU A 1 83 ? 10.577 -14.371 0.672 1.00 90.75 83 LEU A C 1
ATOM 678 O O . LEU A 1 83 ? 9.764 -15.288 0.773 1.00 90.75 83 LEU A O 1
ATOM 682 N N . LYS A 1 84 ? 10.863 -13.568 1.702 1.00 90.19 84 LYS A N 1
ATOM 683 C CA . LYS A 1 84 ? 10.061 -13.611 2.931 1.00 90.19 84 LYS A CA 1
ATOM 684 C C . LYS A 1 84 ? 8.660 -13.053 2.636 1.00 90.19 84 LYS A C 1
ATOM 686 O O . LYS A 1 84 ? 8.593 -12.050 1.922 1.00 90.19 84 LYS A O 1
ATOM 691 N N . PRO A 1 85 ? 7.588 -13.598 3.241 1.00 89.75 85 PRO A N 1
ATOM 692 C CA . PRO A 1 85 ? 6.205 -13.168 2.991 1.00 89.75 85 PRO A CA 1
ATOM 693 C C . PRO A 1 85 ? 6.002 -11.644 3.060 1.00 89.75 85 PRO A C 1
ATOM 695 O O . PRO A 1 85 ? 5.582 -11.032 2.076 1.00 89.75 85 PRO A O 1
ATOM 698 N N . LYS A 1 86 ? 6.489 -11.009 4.137 1.00 89.38 86 LYS A N 1
ATOM 699 C CA . LYS A 1 86 ? 6.519 -9.546 4.318 1.00 89.38 86 LYS A CA 1
ATOM 700 C C . LYS A 1 86 ? 7.067 -8.758 3.121 1.00 89.38 86 LYS A C 1
ATOM 702 O O . LYS A 1 86 ? 6.573 -7.664 2.854 1.00 89.38 86 LYS A O 1
ATOM 707 N N . TYR A 1 87 ? 8.064 -9.275 2.400 1.00 89.25 87 TYR A N 1
ATOM 708 C CA . TYR A 1 87 ? 8.726 -8.583 1.281 1.00 89.25 87 TYR A CA 1
ATOM 709 C C . TYR A 1 87 ? 8.212 -8.995 -0.101 1.00 89.25 87 TYR A C 1
ATOM 711 O O . TYR A 1 87 ? 8.553 -8.355 -1.094 1.00 89.25 87 TYR A O 1
ATOM 719 N N . ASP A 1 88 ? 7.386 -10.032 -0.182 1.00 91.31 88 ASP A N 1
ATOM 720 C CA . ASP A 1 88 ? 6.791 -10.471 -1.434 1.00 91.31 88 ASP A CA 1
ATOM 721 C C . ASP A 1 88 ? 5.565 -9.604 -1.765 1.00 91.31 88 ASP A C 1
ATOM 723 O O . ASP A 1 88 ? 4.501 -9.681 -1.142 1.00 91.31 88 ASP A O 1
ATOM 727 N N . ILE A 1 89 ? 5.713 -8.726 -2.758 1.00 88.69 89 ILE A N 1
ATOM 728 C CA . ILE A 1 89 ? 4.635 -7.833 -3.198 1.00 88.69 89 ILE A CA 1
ATOM 729 C C . ILE A 1 89 ? 3.461 -8.596 -3.823 1.00 88.69 89 ILE A C 1
ATOM 731 O O . ILE A 1 89 ? 2.335 -8.101 -3.786 1.00 88.69 89 ILE A O 1
ATOM 735 N N . THR A 1 90 ? 3.680 -9.811 -4.333 1.00 91.31 90 THR A N 1
ATOM 736 C CA . THR A 1 90 ? 2.621 -10.614 -4.957 1.00 91.31 90 THR A CA 1
ATOM 737 C C . THR A 1 90 ? 1.611 -11.143 -3.938 1.00 91.31 90 THR A C 1
ATOM 739 O O . THR A 1 90 ? 0.510 -11.540 -4.323 1.00 91.31 90 THR A O 1
ATOM 742 N N . ASN A 1 91 ? 1.942 -11.110 -2.642 1.00 92.00 91 ASN A N 1
ATOM 743 C CA . ASN A 1 91 ? 1.027 -11.471 -1.558 1.00 92.00 91 ASN A CA 1
ATOM 744 C C . ASN A 1 91 ? 0.124 -10.308 -1.127 1.00 92.00 91 ASN A C 1
ATOM 746 O O . ASN A 1 91 ? -0.905 -10.550 -0.503 1.00 92.00 91 ASN A O 1
ATOM 750 N N . LEU A 1 92 ? 0.449 -9.057 -1.484 1.00 90.12 92 LEU A N 1
ATOM 751 C CA . LEU A 1 92 ? -0.222 -7.853 -0.970 1.00 90.12 92 LEU A CA 1
ATOM 752 C C . LEU A 1 92 ? -1.747 -7.836 -1.184 1.00 90.12 92 LEU A C 1
ATOM 754 O O . LEU A 1 92 ? -2.471 -7.268 -0.370 1.00 90.12 92 LEU A O 1
ATOM 758 N N . LEU A 1 93 ? -2.239 -8.442 -2.265 1.00 90.62 93 LEU A N 1
ATOM 759 C CA . LEU A 1 93 ? -3.668 -8.477 -2.602 1.00 90.62 93 LEU A CA 1
ATOM 760 C C . LEU A 1 93 ? -4.364 -9.789 -2.205 1.00 90.62 93 LEU A C 1
ATOM 762 O O . LEU A 1 93 ? -5.552 -9.952 -2.462 1.00 90.62 93 LEU A O 1
ATOM 766 N N . TYR A 1 94 ? -3.649 -10.733 -1.595 1.00 92.06 94 TYR A N 1
ATOM 767 C CA . TYR A 1 94 ? -4.161 -12.075 -1.330 1.00 92.06 94 TYR A CA 1
ATOM 768 C C . TYR A 1 94 ? -4.800 -12.195 0.068 1.00 92.06 94 TYR A C 1
ATOM 770 O O . TYR A 1 94 ? -4.252 -11.680 1.044 1.00 92.06 94 TYR A O 1
ATOM 778 N N . GLY A 1 95 ? -5.933 -12.908 0.162 1.00 93.06 95 GLY A N 1
ATOM 779 C CA . GLY A 1 95 ? -6.619 -13.270 1.418 1.00 93.06 95 GLY A CA 1
ATOM 780 C C . GLY A 1 95 ? -7.450 -12.169 2.082 1.00 93.06 95 GLY A C 1
ATOM 781 O O . GLY A 1 95 ? -7.832 -12.292 3.243 1.00 93.06 95 GLY A O 1
ATOM 782 N N . TRP A 1 96 ? -7.703 -11.074 1.372 1.00 95.50 96 TRP A N 1
ATOM 783 C CA . TRP A 1 96 ? -8.437 -9.916 1.880 1.00 95.50 96 TRP A CA 1
ATOM 784 C C . TRP A 1 96 ? -9.938 -10.170 2.090 1.00 95.50 96 TRP A C 1
ATOM 786 O O . TRP A 1 96 ? -10.556 -9.504 2.916 1.00 95.50 96 TRP A O 1
ATOM 796 N N . ASP A 1 97 ? -10.506 -11.152 1.396 1.00 94.69 97 ASP A N 1
ATOM 797 C CA . ASP A 1 97 ? -11.840 -11.704 1.642 1.00 94.69 97 ASP A CA 1
ATOM 798 C C . ASP A 1 97 ? -11.948 -12.310 3.050 1.00 94.69 97 ASP A C 1
ATOM 800 O O . ASP A 1 97 ? -12.824 -11.926 3.818 1.00 94.69 97 ASP A O 1
ATOM 804 N N . ILE A 1 98 ? -10.982 -13.152 3.432 1.00 96.06 98 ILE A N 1
ATOM 805 C CA . ILE A 1 98 ? -10.918 -13.777 4.764 1.00 96.06 98 ILE A CA 1
ATOM 806 C C . ILE A 1 98 ? -10.753 -12.712 5.857 1.00 96.06 98 ILE A C 1
ATOM 808 O O . ILE A 1 98 ? -11.397 -12.779 6.905 1.00 96.06 98 ILE A O 1
ATOM 812 N N . VAL A 1 99 ? -9.891 -11.718 5.618 1.00 96.44 99 VAL A N 1
ATOM 813 C CA . VAL A 1 99 ? -9.694 -10.597 6.553 1.00 96.44 99 VAL A CA 1
ATOM 814 C C . VAL A 1 99 ? -10.967 -9.766 6.681 1.00 96.44 99 VAL A C 1
ATOM 816 O O . VAL A 1 99 ? -11.341 -9.414 7.796 1.00 96.44 99 VAL A O 1
ATOM 819 N N . GLY A 1 100 ? -11.642 -9.475 5.566 1.00 96.50 100 GLY A N 1
ATOM 820 C CA . GLY A 1 100 ? -12.911 -8.750 5.554 1.00 96.50 100 GLY A CA 1
ATOM 821 C C . GLY A 1 100 ? -13.974 -9.447 6.398 1.00 96.50 100 GLY A C 1
ATOM 822 O O . GLY A 1 100 ? -14.526 -8.827 7.304 1.00 96.50 100 GLY A O 1
ATOM 823 N N . ASP A 1 101 ? -14.186 -10.746 6.178 1.00 95.94 101 ASP A N 1
ATOM 824 C CA . ASP A 1 101 ? -15.167 -11.541 6.927 1.00 95.94 101 ASP A CA 1
ATOM 825 C C . ASP A 1 101 ? -14.863 -11.562 8.435 1.00 95.94 101 ASP A C 1
ATOM 827 O O . ASP A 1 101 ? -15.763 -11.424 9.269 1.00 95.94 101 ASP A O 1
ATOM 831 N N . ALA A 1 102 ? -13.586 -11.702 8.806 1.00 96.69 102 ALA A N 1
ATOM 832 C CA . ALA A 1 102 ? -13.163 -11.683 10.204 1.00 96.69 102 ALA A CA 1
ATOM 833 C C . ALA A 1 102 ? -13.379 -10.308 10.857 1.00 96.69 102 ALA A C 1
ATOM 835 O O . ALA A 1 102 ? -13.875 -10.234 11.982 1.00 96.69 102 ALA A O 1
ATOM 836 N N . VAL A 1 103 ? -13.061 -9.223 10.147 1.00 97.38 103 VAL A N 1
ATOM 837 C CA . VAL A 1 103 ? -13.297 -7.852 10.617 1.00 97.38 103 VAL A CA 1
ATOM 838 C C . VAL A 1 103 ? -14.790 -7.588 10.801 1.00 97.38 103 VAL A C 1
ATOM 840 O O . VAL A 1 103 ? -15.177 -7.043 11.831 1.00 97.38 103 VAL A O 1
ATOM 843 N N . GLU A 1 104 ? -15.642 -7.991 9.855 1.00 96.19 104 GLU A N 1
ATOM 844 C CA . GLU A 1 104 ? -17.096 -7.805 9.963 1.00 96.19 104 GLU A CA 1
ATOM 845 C C . GLU A 1 104 ? -17.691 -8.593 11.131 1.00 96.19 104 GLU A C 1
ATOM 847 O O . GLU A 1 104 ? -18.515 -8.066 11.885 1.00 96.19 104 GLU A O 1
ATOM 852 N N . LYS A 1 105 ? -17.231 -9.832 11.331 1.00 95.81 105 LYS A N 1
ATOM 853 C CA . LYS A 1 105 ? -17.617 -10.657 12.480 1.00 95.81 105 LYS A CA 1
ATOM 854 C C . LYS A 1 105 ? -17.258 -9.980 13.804 1.00 95.81 105 LYS A C 1
ATOM 856 O O . LYS A 1 105 ? -18.093 -9.920 14.708 1.00 95.81 105 LYS A O 1
ATOM 861 N N . ASP A 1 106 ? -16.040 -9.464 13.921 1.00 95.69 106 ASP A N 1
ATOM 862 C CA . ASP A 1 106 ? -15.574 -8.801 15.138 1.00 95.69 106 ASP A CA 1
ATOM 863 C C . ASP A 1 106 ? -16.285 -7.466 15.383 1.00 95.69 106 ASP A C 1
ATOM 865 O O . ASP A 1 106 ? -16.682 -7.166 16.511 1.00 95.69 106 ASP A O 1
ATOM 869 N N . LEU A 1 107 ? -16.527 -6.697 14.322 1.00 96.38 107 LEU A N 1
ATOM 870 C CA . LEU A 1 107 ? -17.270 -5.442 14.379 1.00 96.38 107 LEU A CA 1
ATOM 871 C C . LEU A 1 107 ? -18.717 -5.668 14.848 1.00 96.38 107 LEU A C 1
ATOM 873 O O . LEU A 1 107 ? -19.240 -4.914 15.679 1.00 96.38 107 LEU A O 1
ATOM 877 N N . ALA A 1 108 ? -19.372 -6.730 14.369 1.00 94.81 108 ALA A N 1
ATOM 878 C CA . ALA A 1 108 ? -20.716 -7.099 14.806 1.00 94.81 108 ALA A CA 1
ATOM 879 C C . ALA A 1 108 ? -20.780 -7.347 16.325 1.00 94.81 108 ALA A C 1
ATOM 881 O O . ALA A 1 108 ? -21.762 -6.955 16.956 1.00 94.81 108 ALA A O 1
ATOM 882 N N . GLY A 1 109 ? -19.713 -7.897 16.915 1.00 93.31 109 GLY A N 1
ATOM 883 C CA . GLY A 1 109 ? -19.605 -8.192 18.347 1.00 93.31 109 GLY A CA 1
ATOM 884 C C . GLY A 1 109 ? -19.349 -6.994 19.271 1.00 93.31 109 GLY A C 1
ATOM 885 O O . GLY A 1 109 ? -19.454 -7.147 20.486 1.00 93.31 109 GLY A O 1
ATOM 886 N N . LEU A 1 110 ? -19.025 -5.808 18.743 1.00 94.56 110 LEU A N 1
ATOM 887 C CA . LEU A 1 110 ? -18.824 -4.615 19.579 1.00 94.56 110 LEU A CA 1
ATOM 888 C C . LEU A 1 110 ? -20.156 -4.105 20.186 1.00 94.56 110 LEU A C 1
ATOM 890 O O . LEU A 1 110 ? -21.213 -4.343 19.604 1.00 94.56 110 LEU A O 1
ATOM 894 N N . PRO A 1 111 ? -20.153 -3.359 21.304 1.00 89.94 111 PRO A N 1
ATOM 895 C CA . PRO A 1 111 ? -21.358 -2.717 21.843 1.00 89.94 111 PRO A CA 1
ATOM 896 C C . PRO A 1 111 ? -21.922 -1.655 20.889 1.00 89.94 111 PRO A C 1
ATOM 898 O O . PRO A 1 111 ? -23.082 -1.731 20.490 1.00 89.94 111 PRO A O 1
ATOM 901 N N . GLY A 1 112 ? -21.083 -0.711 20.441 1.00 82.25 112 GLY A N 1
ATOM 902 C CA . GLY A 1 112 ? -21.432 0.248 19.390 1.00 82.25 112 GLY A CA 1
ATOM 903 C C . GLY A 1 112 ? -22.481 1.300 19.742 1.00 82.25 112 GLY A C 1
ATOM 904 O O . GLY A 1 112 ? -23.095 1.847 18.829 1.00 82.25 112 GLY A O 1
ATOM 905 N N . GLU A 1 113 ? -22.690 1.611 21.025 1.00 87.19 113 GLU A N 1
ATOM 906 C CA . GLU A 1 113 ? -23.696 2.592 21.476 1.00 87.19 113 GLU A CA 1
ATOM 907 C C . GLU A 1 113 ? -23.521 3.977 20.828 1.00 87.19 113 GLU A C 1
ATOM 909 O O . GLU A 1 113 ? -24.500 4.662 20.537 1.00 87.19 113 GLU A O 1
ATOM 914 N N . LYS A 1 114 ? -22.271 4.379 20.563 1.00 88.81 114 LYS A N 1
ATOM 915 C CA . LYS A 1 114 ? -21.904 5.647 19.905 1.00 88.81 114 LYS A CA 1
ATOM 916 C C . LYS A 1 114 ? -21.479 5.473 18.443 1.00 88.81 114 LYS A C 1
ATOM 918 O O . LYS A 1 114 ? -20.906 6.384 17.851 1.00 88.81 114 LYS A O 1
ATOM 923 N N . GLY A 1 115 ? -21.760 4.310 17.859 1.00 93.56 115 GLY A N 1
ATOM 924 C CA . GLY A 1 115 ? -21.343 3.931 16.513 1.00 93.56 115 GLY A CA 1
ATOM 925 C C . GLY A 1 115 ? -20.194 2.925 16.501 1.00 93.56 115 GLY A C 1
ATOM 926 O O . GLY A 1 115 ? -19.528 2.683 17.511 1.00 93.56 115 GLY A O 1
ATOM 927 N N . LYS A 1 116 ? -19.994 2.322 15.327 1.00 96.38 116 LYS A N 1
ATOM 928 C CA . LYS A 1 116 ? -18.942 1.344 15.055 1.00 96.38 116 LYS A CA 1
ATOM 929 C C . LYS A 1 116 ? -18.299 1.631 13.712 1.00 96.38 116 LYS A C 1
ATOM 931 O O . LYS A 1 116 ? -19.006 1.976 12.764 1.00 96.38 116 LYS A O 1
ATOM 936 N N . PHE A 1 117 ? -16.993 1.441 13.614 1.00 96.69 117 PHE A N 1
ATOM 937 C CA . PHE A 1 117 ? -16.280 1.621 12.355 1.00 96.69 117 PHE A CA 1
ATOM 938 C C . PHE A 1 117 ? -15.029 0.737 12.276 1.00 96.69 117 PHE A C 1
ATOM 940 O O . PHE A 1 117 ? -14.682 0.026 13.220 1.00 96.69 117 PHE A O 1
ATOM 947 N N . ILE A 1 118 ? -14.363 0.756 11.128 1.00 97.50 118 ILE A N 1
ATOM 948 C CA . ILE A 1 118 ? -13.128 0.010 10.881 1.00 97.50 118 ILE A CA 1
ATOM 949 C C . ILE A 1 118 ? -11.997 1.014 10.688 1.00 97.50 118 ILE A C 1
ATOM 951 O O . ILE A 1 118 ? -12.193 2.076 10.097 1.00 97.50 118 ILE A O 1
ATOM 955 N N . MET A 1 119 ? -10.807 0.697 11.183 1.00 96.25 119 MET A N 1
ATOM 956 C CA . MET A 1 119 ? -9.650 1.570 11.040 1.00 96.25 119 MET A CA 1
ATOM 957 C C . MET A 1 119 ? -8.385 0.780 10.728 1.00 96.25 119 MET A C 1
ATOM 959 O O . MET A 1 119 ? -8.177 -0.328 11.220 1.00 96.25 119 MET A O 1
ATOM 963 N N . ALA A 1 120 ? -7.504 1.390 9.949 1.00 96.12 120 ALA A N 1
ATOM 964 C CA . ALA A 1 120 ? -6.119 0.972 9.814 1.00 96.12 120 ALA A CA 1
ATOM 965 C C . ALA A 1 120 ? -5.240 2.224 9.706 1.00 96.12 120 ALA A C 1
ATOM 967 O O . ALA A 1 120 ? -5.728 3.304 9.377 1.00 96.12 120 ALA A O 1
ATOM 968 N N . HIS A 1 121 ? -3.943 2.098 9.992 1.00 94.12 121 HIS A N 1
ATOM 969 C CA . HIS A 1 121 ? -3.052 3.262 9.956 1.00 94.12 121 HIS A CA 1
ATOM 970 C C . HIS A 1 121 ? -2.557 3.601 8.540 1.00 94.12 121 HIS A C 1
ATOM 972 O O . HIS A 1 121 ? -2.276 4.756 8.235 1.00 94.12 121 HIS A O 1
ATOM 978 N N . HIS A 1 122 ? -2.431 2.602 7.662 1.00 92.81 122 HIS A N 1
ATOM 979 C CA . HIS A 1 122 ? -1.848 2.784 6.333 1.00 92.81 122 HIS A CA 1
ATOM 980 C C . HIS A 1 122 ? -2.90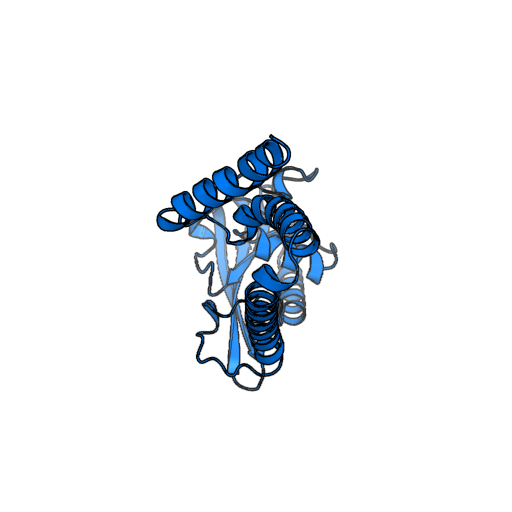6 2.735 5.224 1.00 92.81 122 HIS A C 1
ATOM 982 O O . HIS A 1 122 ? -3.688 1.783 5.153 1.00 92.81 122 HIS A O 1
ATOM 988 N N . TRP A 1 123 ? -2.854 3.695 4.295 1.00 91.81 123 TRP A N 1
ATOM 989 C CA . TRP A 1 123 ? -3.825 3.879 3.204 1.00 91.81 123 TRP A CA 1
ATOM 990 C C . TRP A 1 123 ? -4.085 2.624 2.363 1.00 91.81 123 TRP A C 1
ATOM 992 O O . TRP A 1 123 ? -5.224 2.363 1.975 1.00 91.81 123 TRP A O 1
ATOM 1002 N N . VAL A 1 124 ? -3.057 1.803 2.113 1.00 91.81 124 VAL A N 1
ATOM 1003 C CA . VAL A 1 124 ? -3.224 0.528 1.392 1.00 91.81 124 VAL A CA 1
ATOM 1004 C C . VAL A 1 124 ? -4.176 -0.398 2.147 1.00 91.81 124 VAL A C 1
ATOM 1006 O O . VAL A 1 124 ? -5.075 -0.960 1.535 1.00 91.81 124 VAL A O 1
ATOM 1009 N N . MET A 1 125 ? -4.019 -0.540 3.467 1.00 94.81 125 MET A N 1
ATOM 1010 C CA . MET A 1 125 ? -4.898 -1.395 4.271 1.00 94.81 125 MET A CA 1
ATOM 1011 C C . MET A 1 125 ? -6.310 -0.821 4.334 1.00 94.81 125 MET A C 1
ATOM 1013 O O . MET A 1 125 ? -7.266 -1.557 4.118 1.00 94.81 125 MET A O 1
ATOM 1017 N N . CYS A 1 126 ? -6.434 0.492 4.544 1.00 95.06 126 CYS A N 1
ATOM 1018 C CA . CYS A 1 126 ? -7.723 1.181 4.535 1.00 95.06 126 CYS A CA 1
ATOM 1019 C C . CYS A 1 126 ? -8.481 0.931 3.220 1.00 95.06 126 CYS A C 1
ATOM 1021 O O . CYS A 1 126 ? -9.651 0.567 3.236 1.00 95.06 126 CYS A O 1
ATOM 1023 N N . SER A 1 127 ? -7.792 1.029 2.077 1.00 94.62 127 SER A N 1
ATOM 1024 C CA . SER A 1 127 ? -8.392 0.813 0.751 1.00 94.62 127 SER A CA 1
ATOM 1025 C C . SER A 1 127 ? -8.878 -0.620 0.561 1.00 94.62 127 SER A C 1
ATOM 1027 O O . SER A 1 127 ? -9.937 -0.851 -0.015 1.00 94.62 127 SER A O 1
ATOM 1029 N N . GLN A 1 128 ? -8.100 -1.591 1.038 1.00 96.06 128 GLN A N 1
ATOM 1030 C CA . GLN A 1 128 ? -8.463 -2.998 0.927 1.00 96.06 128 GLN A CA 1
ATOM 1031 C C . GLN A 1 128 ? -9.638 -3.346 1.839 1.00 96.06 128 GLN A C 1
ATOM 1033 O O . GLN A 1 128 ? -10.538 -4.050 1.401 1.00 96.06 128 GLN A O 1
ATOM 1038 N N . LEU A 1 129 ? -9.679 -2.810 3.061 1.00 96.44 129 LEU A N 1
ATOM 1039 C CA . LEU A 1 129 ? -10.810 -2.980 3.978 1.00 96.44 129 LEU A CA 1
ATOM 1040 C C . LEU A 1 129 ? -12.091 -2.358 3.418 1.00 96.44 129 LEU A C 1
ATOM 1042 O O . LEU A 1 129 ? -13.149 -2.981 3.465 1.00 96.44 129 LEU A O 1
ATOM 1046 N N . GLU A 1 130 ? -12.000 -1.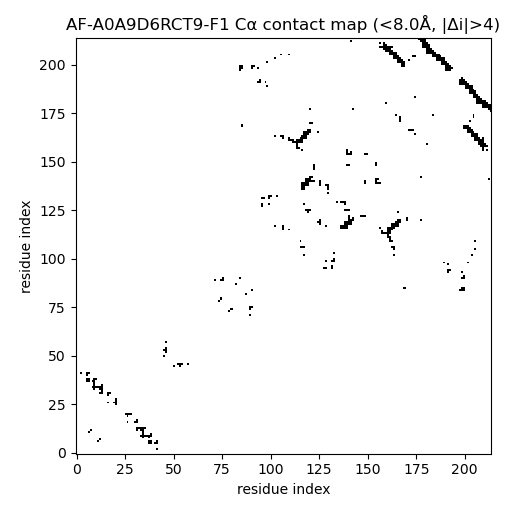157 2.847 1.00 94.44 130 GLU A N 1
ATOM 1047 C CA . GLU A 1 130 ? -13.135 -0.473 2.217 1.00 94.44 130 GLU A CA 1
ATOM 1048 C C . GLU A 1 130 ? -13.697 -1.328 1.062 1.00 94.44 130 GLU A C 1
ATOM 1050 O O . GLU A 1 130 ? -14.907 -1.550 0.955 1.00 94.44 130 GLU A O 1
ATOM 1055 N N . PHE A 1 131 ? -12.802 -1.897 0.244 1.00 95.19 131 PHE A N 1
ATOM 1056 C CA . PHE A 1 131 ? -13.160 -2.781 -0.863 1.00 95.19 131 PHE A CA 1
ATOM 1057 C C . PHE A 1 131 ? -13.774 -4.112 -0.397 1.00 95.19 131 PHE A C 1
ATOM 1059 O O . PHE A 1 131 ? -14.809 -4.532 -0.920 1.00 95.19 131 PHE A O 1
ATOM 1066 N N . THR A 1 132 ? -13.174 -4.791 0.583 1.00 95.75 132 THR A N 1
ATOM 1067 C CA . THR A 1 132 ? -13.591 -6.144 1.005 1.00 95.75 132 THR A CA 1
ATOM 1068 C C . THR A 1 132 ? -14.894 -6.140 1.782 1.00 95.75 132 THR A C 1
ATOM 1070 O O . THR A 1 132 ? -15.750 -7.001 1.569 1.00 95.75 132 THR A O 1
ATOM 1073 N N . THR A 1 133 ? -15.096 -5.118 2.610 1.00 94.81 133 THR A N 1
ATOM 1074 C CA . THR A 1 133 ? -16.358 -4.880 3.322 1.00 94.81 133 THR A CA 1
ATOM 1075 C C . THR A 1 133 ? -17.441 -4.324 2.395 1.00 94.81 133 THR A C 1
ATOM 1077 O O . THR A 1 133 ? -18.599 -4.187 2.787 1.00 94.81 133 THR A O 1
ATOM 1080 N N . LYS A 1 134 ? -17.106 -4.041 1.126 1.00 93.56 134 LYS A N 1
ATOM 1081 C CA . LYS A 1 134 ? -18.008 -3.509 0.093 1.00 93.56 134 LYS A CA 1
ATOM 1082 C C . LYS A 1 134 ? -18.771 -2.274 0.584 1.00 93.56 134 LYS A C 1
ATOM 1084 O O . LYS A 1 134 ? -19.977 -2.172 0.356 1.00 93.56 134 LYS A O 1
ATOM 1089 N N . HIS A 1 135 ? -18.085 -1.382 1.299 1.00 88.81 135 HIS A N 1
ATOM 1090 C CA . HIS A 1 135 ? -18.657 -0.169 1.896 1.00 88.81 135 HIS A CA 1
ATOM 1091 C C . HIS A 1 135 ? -19.825 -0.400 2.880 1.00 88.81 135 HIS A C 1
ATOM 1093 O O . HIS A 1 135 ? -20.577 0.530 3.172 1.00 88.81 135 HIS A O 1
ATOM 1099 N N . ARG A 1 136 ? -20.011 -1.620 3.413 1.00 93.38 136 ARG A N 1
ATOM 1100 C CA . ARG A 1 136 ? -21.047 -1.893 4.434 1.00 93.38 136 ARG A CA 1
ATOM 1101 C C . ARG A 1 136 ? -20.758 -1.194 5.761 1.00 93.38 136 ARG A C 1
ATOM 1103 O O . ARG A 1 136 ? -21.677 -0.918 6.531 1.00 93.38 136 ARG A O 1
ATOM 1110 N N . HIS A 1 137 ? -19.489 -0.901 6.012 1.00 92.81 137 HIS A N 1
ATOM 1111 C CA . HIS A 1 137 ? -18.999 -0.231 7.203 1.00 92.81 137 HIS A CA 1
ATOM 1112 C C . HIS A 1 137 ? -18.051 0.890 6.795 1.00 92.81 137 HIS A C 1
ATOM 1114 O O . HIS A 1 137 ? -17.353 0.780 5.790 1.00 92.81 137 HIS A O 1
ATOM 1120 N N . LYS A 1 138 ? -18.024 1.969 7.577 1.00 93.75 138 LYS A N 1
ATOM 1121 C CA . LYS A 1 138 ? -17.100 3.080 7.341 1.00 93.75 138 LYS A CA 1
ATOM 1122 C C . LYS A 1 138 ? -15.681 2.653 7.702 1.00 93.75 138 LYS A C 1
ATOM 1124 O O . LYS A 1 138 ? -15.460 2.216 8.836 1.00 93.75 138 LYS A O 1
ATOM 1129 N N . VAL A 1 139 ? -14.742 2.806 6.768 1.00 95.44 139 VAL A N 1
ATOM 1130 C CA . VAL A 1 139 ? -13.311 2.674 7.045 1.00 95.44 139 VAL A CA 1
ATOM 1131 C C . VAL A 1 139 ? -12.693 4.059 7.148 1.00 95.44 139 VAL A C 1
ATOM 1133 O O . VAL A 1 139 ? -12.745 4.854 6.214 1.00 95.44 139 VAL A O 1
ATOM 1136 N N . PHE A 1 140 ? -12.080 4.341 8.291 1.00 94.81 140 PHE A N 1
ATOM 1137 C CA . PHE A 1 140 ? -11.309 5.562 8.482 1.00 94.81 140 PHE A CA 1
ATOM 1138 C C . PHE A 1 140 ? -9.817 5.275 8.344 1.00 94.81 140 PHE A C 1
ATOM 1140 O O . PHE A 1 140 ? -9.311 4.276 8.861 1.00 94.81 140 PHE A O 1
ATOM 1147 N N . CYS A 1 141 ? -9.113 6.188 7.677 1.00 93.31 141 CYS A N 1
ATOM 1148 C CA . CYS A 1 141 ? -7.665 6.155 7.535 1.00 93.31 141 CYS A CA 1
ATOM 1149 C C . CYS A 1 141 ? -7.061 7.420 8.140 1.00 93.31 141 CYS A C 1
ATOM 1151 O O . CYS A 1 141 ? -6.764 8.380 7.442 1.00 93.31 141 CYS A O 1
ATOM 1153 N N . VAL A 1 142 ? -6.930 7.446 9.466 1.00 90.31 142 VAL A N 1
ATOM 1154 C CA . VAL A 1 142 ? -6.380 8.614 10.164 1.00 90.31 142 VAL A CA 1
ATOM 1155 C C . VAL A 1 142 ? -4.886 8.415 10.341 1.00 90.31 142 VAL A C 1
ATOM 1157 O O . VAL A 1 142 ? -4.453 7.598 11.157 1.00 90.31 142 VAL A O 1
ATOM 1160 N N . ASN A 1 143 ? -4.087 9.157 9.587 1.00 86.25 143 ASN A N 1
ATOM 1161 C CA . ASN A 1 143 ? -2.641 9.160 9.741 1.00 86.25 143 ASN A CA 1
ATOM 1162 C C . ASN A 1 143 ? -2.083 10.585 9.634 1.00 86.25 143 ASN A C 1
ATOM 1164 O O . ASN A 1 143 ? -2.781 11.523 9.276 1.00 86.25 143 ASN A O 1
ATOM 1168 N N . GLY A 1 144 ? -0.821 10.778 10.024 1.00 83.25 144 GLY A N 1
ATOM 1169 C CA . GLY A 1 144 ? -0.191 12.106 10.036 1.00 83.25 144 GLY A CA 1
ATOM 1170 C C . GLY A 1 144 ? 0.202 12.646 8.654 1.00 83.25 144 GLY A C 1
ATOM 1171 O O . GLY A 1 144 ? 0.966 13.607 8.586 1.00 83.25 144 GLY A O 1
ATOM 1172 N N . LYS A 1 145 ? -0.221 12.004 7.559 1.00 85.62 145 LYS A N 1
ATOM 1173 C CA . LYS A 1 145 ? 0.097 12.390 6.180 1.00 85.62 145 LYS A CA 1
ATOM 1174 C C . LYS A 1 145 ? -1.194 12.658 5.420 1.00 85.62 145 LYS A C 1
ATOM 1176 O O . LYS A 1 145 ? -2.222 12.087 5.737 1.00 85.62 145 LYS A O 1
ATOM 1181 N N . THR A 1 146 ? -1.099 13.489 4.386 1.00 87.94 146 THR A N 1
ATOM 1182 C CA . THR A 1 146 ? -2.207 13.670 3.449 1.00 87.94 146 THR A CA 1
ATOM 1183 C C . THR A 1 146 ? -2.240 12.518 2.452 1.00 87.94 146 THR A C 1
ATOM 1185 O O . THR A 1 146 ? -1.258 12.302 1.733 1.00 87.94 146 THR A O 1
ATOM 1188 N N . ASP A 1 147 ? -3.356 11.805 2.383 1.00 88.44 147 ASP A N 1
ATOM 1189 C CA . ASP A 1 147 ? -3.614 10.753 1.406 1.00 88.44 147 ASP A CA 1
ATOM 1190 C C . ASP A 1 147 ? -5.023 10.864 0.790 1.00 88.44 147 ASP A C 1
ATOM 1192 O O . ASP A 1 147 ? -5.719 11.867 0.933 1.00 88.44 147 ASP A O 1
ATOM 1196 N N . GLN A 1 148 ? -5.425 9.862 0.004 1.00 88.12 148 GLN A N 1
ATOM 1197 C CA . GLN A 1 148 ? -6.703 9.876 -0.711 1.00 88.12 148 GLN A CA 1
ATOM 1198 C C . GLN A 1 148 ? -7.937 9.934 0.213 1.00 88.12 148 GLN A C 1
ATOM 1200 O O . GLN A 1 148 ? -8.982 10.417 -0.221 1.00 88.12 148 GLN A O 1
ATOM 1205 N N . PHE A 1 149 ? -7.831 9.460 1.460 1.00 90.31 149 PHE A N 1
ATOM 1206 C CA . PHE A 1 149 ? -8.935 9.429 2.422 1.00 90.31 149 PHE A CA 1
ATOM 1207 C C . PHE A 1 149 ? -9.258 10.820 2.979 1.00 90.31 149 PHE A C 1
ATOM 1209 O O . PHE A 1 149 ? -10.412 11.073 3.317 1.00 90.31 149 PHE A O 1
ATOM 1216 N N . ASP A 1 150 ? -8.302 11.753 2.983 1.00 89.75 150 ASP A N 1
ATOM 1217 C CA . ASP A 1 150 ? -8.532 13.143 3.414 1.00 89.75 150 ASP A CA 1
ATOM 1218 C C . ASP A 1 150 ? -9.433 13.936 2.460 1.00 89.75 150 ASP A C 1
ATOM 1220 O O . ASP A 1 150 ? -9.952 14.996 2.808 1.00 89.75 150 ASP A O 1
ATOM 1224 N N . PHE A 1 151 ? -9.624 13.431 1.242 1.00 89.75 151 PHE A N 1
ATOM 1225 C CA . PHE A 1 151 ? -10.497 14.043 0.244 1.00 89.75 151 PHE A CA 1
ATOM 1226 C C . PHE A 1 151 ? -11.910 13.452 0.255 1.00 89.75 151 PHE A C 1
ATOM 1228 O O . PHE A 1 151 ? -12.761 13.886 -0.527 1.00 89.75 151 PHE A O 1
ATOM 1235 N N . PHE A 1 152 ? -12.184 12.466 1.114 1.00 86.75 152 PHE A N 1
ATOM 1236 C CA . PHE A 1 152 ? -13.530 11.927 1.276 1.00 86.75 152 PHE A CA 1
ATOM 1237 C C . PHE A 1 152 ? -14.379 12.842 2.171 1.00 86.75 152 PHE A C 1
ATOM 1239 O O . PHE A 1 152 ? -13.841 13.525 3.037 1.00 86.75 152 PHE A O 1
ATOM 1246 N N . PRO A 1 153 ? -15.715 12.878 1.997 1.00 84.88 153 PRO A N 1
ATOM 1247 C CA . PRO A 1 153 ? -16.573 13.781 2.772 1.00 84.88 153 PRO A CA 1
ATOM 1248 C C . PRO A 1 153 ? -16.506 13.580 4.293 1.00 84.88 153 PRO A C 1
ATOM 1250 O O . PRO A 1 153 ? -16.703 14.526 5.051 1.00 84.88 153 PRO A O 1
ATOM 1253 N N . GLU A 1 154 ? -16.245 12.352 4.742 1.00 82.56 154 GLU A N 1
ATOM 1254 C CA . GLU A 1 154 ? -16.128 11.987 6.154 1.00 82.56 154 GLU A CA 1
ATOM 1255 C C . GLU A 1 154 ? -14.683 11.583 6.457 1.00 82.56 154 GLU A C 1
ATOM 1257 O O . GLU A 1 154 ? -14.291 10.440 6.241 1.00 82.56 154 GLU A O 1
ATOM 1262 N N . THR A 1 155 ? -13.891 12.528 6.958 1.00 82.94 155 THR A N 1
ATOM 1263 C CA . THR A 1 155 ? -12.463 12.312 7.252 1.00 82.94 155 THR A CA 1
ATOM 1264 C C . THR A 1 155 ? -12.192 11.958 8.713 1.00 82.94 155 THR A C 1
ATOM 1266 O O . THR A 1 155 ? -11.149 11.394 9.037 1.00 82.94 155 THR A O 1
ATOM 1269 N N . ALA A 1 156 ? -13.129 12.268 9.614 1.00 88.44 156 ALA A N 1
ATOM 1270 C CA . ALA A 1 156 ? -12.938 12.131 11.052 1.00 88.44 156 ALA A CA 1
ATOM 1271 C C . ALA A 1 156 ? -13.792 10.992 11.637 1.00 88.44 156 ALA A C 1
ATOM 1273 O O . ALA A 1 156 ? -15.017 11.013 11.479 1.00 88.44 156 ALA A O 1
ATOM 1274 N N . PRO A 1 157 ? -13.185 10.039 12.371 1.00 92.88 157 PRO A N 1
ATOM 1275 C CA . PRO A 1 157 ? -13.941 9.022 13.082 1.00 92.88 157 PRO A CA 1
ATOM 1276 C C . PRO A 1 157 ? -14.786 9.638 14.208 1.00 92.88 157 PRO A C 1
ATOM 1278 O O . PRO A 1 157 ? -14.344 10.587 14.868 1.00 92.88 157 PRO A O 1
ATOM 1281 N N . PRO A 1 158 ? -15.981 9.090 14.482 1.00 93.12 158 PRO A N 1
ATOM 1282 C CA . PRO A 1 158 ? -16.856 9.593 15.533 1.00 93.12 158 PRO A CA 1
ATOM 1283 C C . PRO A 1 158 ? -16.242 9.410 16.928 1.00 93.12 158 PRO A C 1
ATOM 1285 O O . PRO A 1 158 ? -15.809 8.321 17.308 1.00 93.12 158 PRO A O 1
ATOM 1288 N N . ALA A 1 159 ? -16.233 10.483 17.723 1.00 94.62 159 ALA A N 1
ATOM 1289 C CA . ALA A 1 159 ? -15.741 10.443 19.096 1.00 94.62 159 ALA A CA 1
ATOM 1290 C C . ALA A 1 159 ? -16.618 9.542 19.984 1.00 94.62 159 ALA A C 1
ATOM 1292 O O . ALA A 1 159 ? -17.847 9.609 19.973 1.00 94.62 159 ALA A O 1
ATOM 1293 N N . GLY A 1 160 ? -15.968 8.716 20.796 1.00 96.00 160 GLY A N 1
ATOM 1294 C CA . GLY A 1 160 ? -16.579 7.742 21.689 1.00 96.00 160 GLY A CA 1
ATOM 1295 C C . GLY A 1 160 ? -17.051 6.458 21.009 1.00 96.00 160 GLY A C 1
ATOM 1296 O O . GLY A 1 160 ? -17.566 5.597 21.714 1.00 96.00 160 GLY A O 1
ATOM 1297 N N . ALA A 1 161 ? -16.899 6.315 19.691 1.00 97.06 161 ALA A N 1
ATOM 1298 C CA . ALA A 1 161 ? -17.267 5.095 18.983 1.00 97.06 161 ALA A CA 1
ATOM 1299 C C . ALA A 1 161 ? -16.241 3.972 19.187 1.00 97.06 161 ALA A C 1
ATOM 1301 O O . ALA A 1 161 ? -15.059 4.220 19.449 1.00 97.06 161 ALA A O 1
ATOM 1302 N N . ASP A 1 162 ? -16.712 2.739 19.022 1.00 97.69 162 ASP A N 1
ATOM 1303 C CA . ASP A 1 162 ? -15.880 1.540 19.070 1.00 97.69 162 ASP A CA 1
ATOM 1304 C C . ASP A 1 162 ? -15.420 1.171 17.657 1.00 97.69 162 ASP A C 1
ATOM 1306 O O . ASP A 1 162 ? -16.106 1.451 16.670 1.00 97.69 162 ASP A O 1
ATOM 1310 N N . PHE A 1 163 ? -14.267 0.525 17.529 1.00 97.62 163 PHE A N 1
ATOM 1311 C CA . PHE A 1 163 ? -13.749 0.154 16.219 1.00 97.62 163 PHE A CA 1
ATOM 1312 C C . PHE A 1 163 ? -12.886 -1.095 16.225 1.00 97.62 163 PHE A C 1
ATOM 1314 O O . PHE A 1 163 ? -12.316 -1.489 17.244 1.00 97.62 163 PHE A O 1
ATOM 1321 N N . ILE A 1 164 ? -12.779 -1.705 15.046 1.00 98.06 164 ILE A N 1
ATOM 1322 C CA . ILE A 1 164 ? -11.777 -2.732 14.773 1.00 98.06 164 ILE A CA 1
ATOM 1323 C C . ILE A 1 164 ? -10.574 -2.069 14.120 1.00 98.06 164 ILE A C 1
ATOM 1325 O O . ILE A 1 164 ? -10.701 -1.465 13.054 1.00 98.06 164 ILE A O 1
ATOM 1329 N N . PHE A 1 165 ? -9.415 -2.183 14.764 1.00 97.94 165 PHE A N 1
ATOM 1330 C CA . PHE A 1 165 ? -8.143 -1.772 14.187 1.00 97.94 165 PHE A CA 1
ATOM 1331 C C . PHE A 1 165 ? -7.432 -2.967 13.555 1.00 97.94 165 PHE A C 1
ATOM 1333 O O . PHE A 1 165 ? -7.330 -4.030 14.173 1.00 97.94 165 PHE A O 1
ATOM 1340 N N . VAL A 1 166 ? -6.927 -2.780 12.337 1.00 97.69 166 VAL A N 1
ATOM 1341 C CA . VAL A 1 166 ? -6.240 -3.817 11.561 1.00 97.69 166 VAL A CA 1
ATOM 1342 C C . VAL A 1 166 ? -4.776 -3.435 11.363 1.00 97.69 166 VAL A C 1
ATOM 1344 O O . VAL A 1 166 ? -4.469 -2.395 10.780 1.00 97.69 166 VAL A O 1
ATOM 1347 N N . ALA A 1 167 ? -3.887 -4.314 11.817 1.00 96.19 167 ALA A N 1
ATOM 1348 C CA . ALA A 1 167 ? -2.447 -4.261 11.582 1.00 96.19 167 ALA A CA 1
ATOM 1349 C C . ALA A 1 167 ? -2.002 -5.489 10.774 1.00 96.19 167 ALA A C 1
ATOM 1351 O O . ALA A 1 167 ? -2.656 -6.535 10.819 1.00 96.19 167 ALA A O 1
ATOM 1352 N N . ASP A 1 168 ? -0.879 -5.388 10.065 1.00 94.19 168 ASP A N 1
ATOM 1353 C CA . ASP A 1 168 ? -0.268 -6.518 9.360 1.00 94.19 168 ASP A CA 1
ATOM 1354 C C . ASP A 1 168 ? 1.244 -6.588 9.604 1.00 94.19 168 ASP A C 1
ATOM 1356 O O . ASP A 1 168 ? 1.834 -5.735 10.260 1.00 94.19 168 ASP A O 1
ATOM 1360 N N . GLU A 1 169 ? 1.898 -7.618 9.074 1.00 91.06 169 GLU A N 1
ATOM 1361 C CA . GLU A 1 169 ? 3.348 -7.803 9.214 1.00 91.06 169 GLU A CA 1
ATOM 1362 C C . GLU A 1 169 ? 4.207 -6.638 8.670 1.00 91.06 169 GLU A C 1
ATOM 1364 O O . GLU A 1 169 ? 5.398 -6.560 8.985 1.00 91.06 169 GLU A O 1
ATOM 1369 N N . ARG A 1 170 ? 3.660 -5.745 7.831 1.00 88.50 170 ARG A N 1
ATOM 1370 C CA . ARG A 1 170 ? 4.350 -4.550 7.310 1.00 88.50 170 ARG A CA 1
ATOM 1371 C C . ARG A 1 170 ? 4.124 -3.326 8.193 1.00 88.50 170 ARG A C 1
ATOM 1373 O O . ARG A 1 170 ? 5.049 -2.523 8.301 1.00 88.50 170 ARG A O 1
ATOM 1380 N N . PHE A 1 171 ? 2.952 -3.227 8.813 1.00 90.19 171 PHE A N 1
ATOM 1381 C CA . PHE A 1 171 ? 2.513 -2.142 9.692 1.00 90.19 171 PHE A CA 1
ATOM 1382 C C . PHE A 1 171 ? 2.017 -2.746 11.012 1.00 90.19 171 PHE A C 1
ATOM 1384 O O . PHE A 1 171 ? 0.813 -2.902 11.224 1.00 90.19 171 PHE A O 1
ATOM 1391 N N . GLU A 1 172 ? 2.961 -3.178 11.850 1.00 92.19 172 GLU A N 1
ATOM 1392 C CA . GLU A 1 172 ? 2.706 -4.041 13.014 1.00 92.19 172 GLU A CA 1
ATOM 1393 C C . GLU A 1 172 ? 2.371 -3.267 14.295 1.00 92.19 172 GLU A C 1
ATOM 1395 O O . GLU A 1 172 ? 1.988 -3.861 15.308 1.00 92.19 172 GLU A O 1
ATOM 1400 N N . GLU A 1 173 ? 2.524 -1.943 14.264 1.00 94.50 173 GLU A N 1
ATOM 1401 C CA . GLU A 1 173 ? 2.282 -1.080 15.407 1.00 94.50 173 GLU A CA 1
ATOM 1402 C C . GLU A 1 173 ? 0.815 -1.164 15.868 1.00 94.50 173 GLU A C 1
ATOM 1404 O O . GLU A 1 173 ? -0.112 -1.081 15.055 1.00 94.50 173 GLU A O 1
ATOM 1409 N N . PRO A 1 174 ? 0.575 -1.320 17.181 1.00 95.69 174 PRO A N 1
ATOM 1410 C CA . PRO A 1 174 ? -0.769 -1.467 17.717 1.00 95.69 174 PRO A CA 1
ATOM 1411 C C . PRO A 1 174 ? -1.472 -0.092 17.786 1.00 95.69 174 PRO A C 1
ATOM 1413 O O . PRO A 1 174 ? -0.810 0.949 17.683 1.00 95.69 174 PRO A O 1
ATOM 1416 N N . PRO A 1 175 ? -2.806 -0.032 17.966 1.00 96.50 175 PRO A N 1
ATOM 1417 C CA . PRO A 1 175 ? -3.550 1.228 17.876 1.00 96.50 175 PRO A CA 1
ATOM 1418 C C . PRO A 1 175 ? -3.105 2.287 18.901 1.00 96.50 175 PRO A C 1
ATOM 1420 O O . PRO A 1 175 ? -3.232 3.483 18.639 1.00 96.50 175 PRO A O 1
ATOM 1423 N N . GLU A 1 176 ? -2.537 1.888 20.044 1.00 96.12 176 GLU A N 1
ATOM 1424 C CA . GLU A 1 176 ? -2.011 2.789 21.083 1.00 96.12 176 GLU A CA 1
ATOM 1425 C C . GLU A 1 176 ? -0.844 3.645 20.587 1.00 96.12 176 GLU A C 1
ATOM 1427 O O . GLU A 1 176 ? -0.565 4.687 21.181 1.00 96.12 176 GLU A O 1
ATOM 1432 N N . ALA A 1 177 ? -0.143 3.214 19.534 1.00 95.44 177 ALA A N 1
ATOM 1433 C CA . ALA A 1 177 ? 0.944 3.985 18.942 1.00 95.44 177 ALA A CA 1
ATOM 1434 C C . ALA A 1 177 ? 0.432 5.257 18.249 1.00 95.44 177 ALA A C 1
ATOM 1436 O O . ALA A 1 177 ? 1.168 6.238 18.150 1.00 95.44 177 ALA A O 1
ATOM 1437 N N . PHE A 1 178 ? -0.827 5.255 17.803 1.00 94.88 178 PHE A N 1
ATOM 1438 C CA . PHE A 1 178 ? -1.371 6.279 16.911 1.00 94.88 178 PHE A CA 1
ATOM 1439 C C . PHE A 1 178 ? -2.564 7.034 17.497 1.00 94.88 178 PHE A C 1
ATOM 1441 O O . PHE A 1 178 ? -2.771 8.198 17.155 1.00 94.88 178 PHE A O 1
ATOM 1448 N N . TYR A 1 179 ? -3.349 6.400 18.371 1.00 96.62 179 TYR A N 1
ATOM 1449 C CA . TYR A 1 179 ? -4.648 6.923 18.792 1.00 96.62 179 TYR A CA 1
ATOM 1450 C C . TYR A 1 179 ? -4.817 6.956 20.313 1.00 96.62 179 TYR A C 1
ATOM 1452 O O . TYR A 1 179 ? -4.112 6.291 21.082 1.00 96.62 179 TYR A O 1
ATOM 1460 N N . LEU A 1 180 ? -5.782 7.765 20.742 1.00 96.94 180 LEU A N 1
ATOM 1461 C CA . LEU A 1 180 ? -6.284 7.848 22.106 1.00 96.94 180 LEU A CA 1
ATOM 1462 C C . LEU A 1 180 ? -7.676 7.213 22.161 1.00 96.94 180 LEU A C 1
ATOM 1464 O O . LEU A 1 180 ? -8.518 7.468 21.299 1.00 96.94 180 LEU A O 1
ATOM 1468 N N . PHE A 1 181 ? -7.925 6.394 2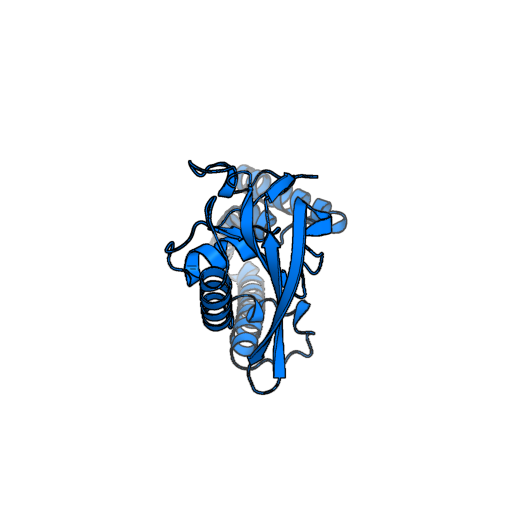3.179 1.00 97.19 181 PHE A N 1
ATOM 1469 C CA . PHE A 1 181 ? -9.187 5.677 23.381 1.00 97.19 181 PHE A CA 1
ATOM 1470 C C . PHE A 1 181 ? -9.349 5.261 24.854 1.00 97.19 181 PHE A C 1
ATOM 1472 O O . PHE A 1 181 ? -8.519 5.625 25.692 1.00 97.19 181 PHE A O 1
ATOM 1479 N N . ASP A 1 182 ? -10.437 4.575 25.210 1.00 97.12 182 ASP A N 1
ATOM 1480 C CA . ASP A 1 182 ? -10.668 4.097 26.582 1.00 97.12 182 ASP A CA 1
ATOM 1481 C C . ASP A 1 182 ? -9.884 2.821 26.888 1.00 97.12 182 ASP A C 1
ATOM 1483 O O . ASP A 1 182 ? -9.195 2.742 27.904 1.00 97.12 182 ASP A O 1
ATOM 1487 N N . ARG A 1 183 ? -9.979 1.826 26.004 1.00 96.81 183 ARG A N 1
ATOM 1488 C CA . ARG A 1 183 ? -9.255 0.553 26.118 1.00 96.81 183 ARG A CA 1
ATOM 1489 C C . ARG A 1 183 ? -9.190 -0.168 24.775 1.00 96.81 183 ARG A C 1
ATOM 1491 O O . ARG A 1 183 ? -9.984 0.107 23.877 1.00 96.81 183 ARG A O 1
ATOM 1498 N N . SER A 1 184 ? -8.282 -1.125 24.675 1.00 97.25 184 SER A N 1
ATOM 1499 C CA . SER A 1 184 ? -8.132 -2.023 23.533 1.00 97.25 184 SER A CA 1
ATOM 1500 C C . SER A 1 184 ? -7.927 -3.457 24.009 1.00 97.25 184 SER A C 1
ATOM 1502 O O . SER A 1 184 ? -7.445 -3.716 25.115 1.00 97.25 184 SER A O 1
ATOM 1504 N N . GLU A 1 185 ? -8.288 -4.401 23.154 1.00 96.62 185 GLU A N 1
ATOM 1505 C CA . GLU A 1 185 ? -8.076 -5.824 23.369 1.00 96.62 185 GLU A CA 1
ATOM 1506 C C . GLU A 1 185 ? -7.535 -6.437 22.079 1.00 96.62 185 GLU A C 1
ATOM 1508 O O . GLU A 1 185 ? -8.047 -6.166 20.988 1.00 96.62 185 GLU A O 1
ATOM 1513 N N . LYS A 1 186 ? -6.503 -7.282 22.190 1.00 95.69 186 LYS A N 1
ATOM 1514 C CA . LYS A 1 186 ? -6.083 -8.117 21.061 1.00 95.69 186 LYS A CA 1
ATOM 1515 C C . LYS A 1 186 ? -7.187 -9.125 20.780 1.00 95.69 186 LYS A C 1
ATOM 1517 O O . LYS A 1 186 ? -7.556 -9.892 21.667 1.00 95.69 186 LYS A O 1
ATOM 1522 N N . ALA A 1 187 ? -7.694 -9.097 19.559 1.00 91.69 187 ALA A N 1
ATOM 1523 C CA . ALA A 1 187 ? -8.670 -10.054 19.081 1.00 91.69 187 ALA A CA 1
ATOM 1524 C C . ALA A 1 187 ? -7.959 -11.131 18.251 1.00 91.69 187 ALA A C 1
ATOM 1526 O O . ALA A 1 187 ? -6.895 -11.620 18.643 1.00 91.69 187 ALA A O 1
ATOM 1527 N N . ASP A 1 188 ? -8.524 -11.491 17.104 1.00 90.12 188 ASP A N 1
ATOM 1528 C CA . ASP A 1 188 ? -8.014 -12.581 16.286 1.00 90.12 188 ASP A CA 1
ATOM 1529 C C . ASP A 1 188 ? -6.696 -12.215 15.580 1.00 90.12 188 ASP A C 1
ATOM 1531 O O . ASP A 1 188 ? -6.500 -11.106 15.069 1.00 90.12 188 ASP A O 1
ATOM 1535 N N . LYS A 1 189 ? -5.782 -13.191 15.534 1.00 95.06 189 LYS A N 1
ATOM 1536 C CA . LYS A 1 189 ? -4.639 -13.189 14.618 1.00 95.06 189 LYS A CA 1
ATOM 1537 C C . LYS A 1 189 ? -5.013 -14.023 13.397 1.00 95.06 189 LYS A C 1
ATOM 1539 O O . LYS A 1 189 ? -5.359 -15.195 13.534 1.00 95.06 189 LYS A O 1
ATOM 1544 N N . ILE A 1 190 ? -4.922 -13.432 12.212 1.00 96.00 190 ILE A N 1
ATOM 1545 C CA . ILE A 1 190 ? -5.313 -14.073 10.955 1.00 96.00 190 ILE A CA 1
ATOM 1546 C C . ILE A 1 190 ? -4.050 -14.379 10.162 1.00 96.00 190 ILE A C 1
ATOM 1548 O O . ILE A 1 190 ? -3.347 -13.468 9.726 1.00 96.00 190 ILE A O 1
ATOM 1552 N N . THR A 1 191 ? -3.778 -15.662 9.943 1.00 95.62 191 THR A N 1
ATOM 1553 C CA . THR A 1 191 ? -2.708 -16.104 9.044 1.00 95.62 191 THR A CA 1
ATOM 1554 C C . THR A 1 191 ? -3.320 -16.526 7.717 1.00 95.62 191 THR A C 1
ATOM 1556 O O . THR A 1 191 ? -4.118 -17.461 7.649 1.00 95.62 191 THR A O 1
ATOM 1559 N N . ILE A 1 192 ? -2.931 -15.838 6.650 1.00 95.06 192 ILE A N 1
ATOM 1560 C CA . ILE A 1 192 ? -3.324 -16.160 5.283 1.00 95.06 192 ILE A CA 1
ATOM 1561 C C . ILE A 1 192 ? -2.310 -17.136 4.708 1.00 95.06 192 ILE A C 1
ATOM 1563 O O . ILE A 1 192 ? -1.112 -16.854 4.682 1.00 95.06 192 ILE A O 1
ATOM 1567 N N . PHE A 1 193 ? -2.796 -18.266 4.202 1.00 92.31 193 PHE A N 1
ATOM 1568 C CA . PHE A 1 193 ? -1.967 -19.289 3.576 1.00 92.31 193 PHE A CA 1
ATOM 1569 C C . PHE A 1 193 ? -2.090 -19.251 2.056 1.00 92.31 193 PHE A C 1
ATOM 1571 O O . PHE A 1 193 ? -3.186 -19.135 1.509 1.00 92.31 193 PHE A O 1
ATOM 1578 N N . ARG A 1 194 ? -0.961 -19.414 1.368 1.00 88.81 194 ARG A N 1
ATOM 1579 C CA . ARG A 1 194 ? -0.881 -19.527 -0.091 1.00 88.81 194 ARG A CA 1
ATOM 1580 C C . ARG A 1 194 ? 0.090 -20.651 -0.440 1.00 88.81 194 ARG A C 1
ATOM 1582 O O . ARG A 1 194 ? 1.201 -20.690 0.076 1.00 88.81 194 ARG A O 1
ATOM 1589 N N . HIS A 1 195 ? -0.341 -21.590 -1.284 1.00 84.50 195 HIS A N 1
ATOM 1590 C CA . HIS A 1 195 ? 0.455 -22.760 -1.696 1.00 84.50 195 HIS A CA 1
ATOM 1591 C C . HIS A 1 195 ? 1.093 -23.548 -0.529 1.00 84.50 195 HIS A C 1
ATOM 1593 O O . HIS A 1 195 ? 2.216 -24.031 -0.637 1.00 84.50 195 HIS A O 1
ATOM 1599 N N . GLY A 1 196 ? 0.377 -23.681 0.593 1.00 82.56 196 GLY A N 1
ATOM 1600 C CA . GLY A 1 196 ? 0.827 -24.456 1.757 1.00 82.56 196 GLY A CA 1
ATOM 1601 C C . GLY A 1 196 ? 1.793 -23.730 2.703 1.00 82.56 196 GLY A C 1
ATOM 1602 O O . GLY A 1 196 ? 2.183 -24.317 3.708 1.00 82.56 196 GLY A O 1
ATOM 1603 N N . GLY A 1 197 ? 2.148 -22.470 2.428 1.00 86.56 197 GLY A N 1
ATOM 1604 C CA . GLY A 1 197 ? 2.955 -21.625 3.313 1.00 86.56 197 GLY A CA 1
ATOM 1605 C C . GLY A 1 197 ? 2.211 -20.368 3.784 1.00 86.56 197 GLY A C 1
ATOM 1606 O O . GLY A 1 197 ? 1.211 -19.984 3.169 1.00 86.56 197 GLY A O 1
ATOM 1607 N N . PRO A 1 198 ? 2.670 -19.715 4.868 1.00 91.00 198 PRO A N 1
ATOM 1608 C CA . PRO A 1 198 ? 2.129 -18.429 5.295 1.00 91.00 198 PRO A CA 1
ATOM 1609 C C . PRO A 1 198 ? 2.503 -17.349 4.275 1.00 91.00 198 PRO A C 1
ATOM 1611 O O . PRO A 1 198 ? 3.673 -17.170 3.943 1.00 91.00 198 PRO A O 1
ATOM 1614 N N . ALA A 1 199 ? 1.500 -16.639 3.773 1.00 92.38 199 ALA A N 1
ATOM 1615 C CA . ALA A 1 199 ? 1.654 -15.556 2.810 1.00 92.38 199 ALA A CA 1
ATOM 1616 C C . ALA A 1 199 ? 1.562 -14.184 3.467 1.00 92.38 199 ALA A C 1
ATOM 1618 O O . ALA A 1 199 ? 2.256 -13.270 3.029 1.00 92.38 199 ALA A O 1
ATOM 1619 N N . ARG A 1 200 ? 0.687 -14.043 4.472 1.00 94.00 200 ARG A N 1
ATOM 1620 C CA . ARG A 1 200 ? 0.495 -12.814 5.251 1.00 94.00 200 ARG A CA 1
ATOM 1621 C C . ARG A 1 200 ? -0.012 -13.123 6.646 1.00 94.00 200 ARG A C 1
ATOM 1623 O O . ARG A 1 200 ? -0.715 -14.113 6.850 1.00 94.00 200 ARG A O 1
ATOM 1630 N N . GLU A 1 201 ? 0.280 -12.228 7.575 1.00 95.31 201 GLU A N 1
ATOM 1631 C CA . GLU A 1 201 ? -0.295 -12.237 8.913 1.00 95.31 201 GLU A CA 1
ATOM 1632 C C . GLU A 1 201 ? -0.913 -10.881 9.237 1.00 95.31 201 GLU A C 1
ATOM 1634 O O . GLU A 1 201 ? -0.312 -9.838 8.971 1.00 95.31 201 GLU A O 1
ATOM 1639 N N . PHE A 1 202 ? -2.099 -10.922 9.836 1.00 96.75 202 PHE A N 1
ATOM 1640 C CA . PHE A 1 202 ? -2.824 -9.761 10.327 1.00 96.75 202 PHE A CA 1
ATOM 1641 C C . PHE A 1 202 ? -3.120 -9.914 11.810 1.00 96.75 202 PHE A C 1
ATOM 1643 O O . PHE A 1 202 ? -3.377 -11.018 12.298 1.00 96.75 202 PHE A O 1
ATOM 1650 N N . GLN A 1 203 ? -3.139 -8.789 12.509 1.00 97.38 203 GLN A N 1
ATOM 1651 C CA . GLN A 1 203 ? -3.586 -8.699 13.886 1.00 97.38 203 GLN A CA 1
ATOM 1652 C C . GLN A 1 203 ? -4.779 -7.753 13.962 1.00 97.38 203 GLN A C 1
ATOM 1654 O O . GLN A 1 203 ? -4.683 -6.589 13.569 1.00 97.38 203 GLN A O 1
ATOM 1659 N N . LEU A 1 204 ? -5.885 -8.256 14.508 1.00 97.81 204 LEU A N 1
ATOM 1660 C CA . LEU A 1 204 ? -7.054 -7.448 14.822 1.00 97.81 204 LEU A CA 1
ATOM 1661 C C . LEU A 1 204 ? -7.013 -6.980 16.275 1.00 97.81 204 LEU A C 1
ATOM 1663 O O . LEU A 1 204 ? -6.586 -7.710 17.178 1.00 97.81 204 LEU A O 1
ATOM 1667 N N . TYR A 1 205 ? -7.500 -5.767 16.498 1.00 98.06 205 TYR A N 1
ATOM 1668 C CA . TYR A 1 205 ? -7.716 -5.205 17.824 1.00 98.06 205 TYR A CA 1
ATOM 1669 C C . TYR A 1 205 ? -9.145 -4.689 17.920 1.00 98.06 205 TYR A C 1
ATOM 1671 O O . TYR A 1 205 ? -9.606 -3.959 17.043 1.00 98.06 205 TYR A O 1
ATOM 1679 N N . ARG A 1 206 ? -9.826 -5.029 19.011 1.00 98.00 206 ARG A N 1
ATOM 1680 C CA . ARG A 1 206 ? -11.102 -4.417 19.390 1.00 98.00 206 ARG A CA 1
ATOM 1681 C C . ARG A 1 206 ? -10.788 -3.205 20.244 1.00 98.00 206 ARG A C 1
ATOM 1683 O O . ARG A 1 206 ? -10.138 -3.340 21.278 1.00 98.00 206 ARG A O 1
ATOM 1690 N N . VAL A 1 207 ? -11.207 -2.029 19.804 1.00 97.62 207 VAL A N 1
ATOM 1691 C CA . VAL A 1 207 ? -10.880 -0.761 20.455 1.00 97.62 207 VAL A CA 1
ATOM 1692 C C . VAL A 1 207 ? -12.165 -0.050 20.841 1.00 97.62 207 VAL A C 1
ATOM 1694 O O . VAL A 1 207 ? -13.123 -0.023 20.071 1.00 97.62 207 VAL A O 1
ATOM 1697 N N . PHE A 1 208 ? -12.184 0.514 22.044 1.00 97.56 208 PHE A N 1
ATOM 1698 C CA . PHE A 1 208 ? -13.386 1.073 22.646 1.00 97.56 208 PHE A CA 1
ATOM 1699 C C . PHE A 1 208 ? -13.209 2.553 22.961 1.00 97.56 208 PHE A C 1
ATOM 1701 O O . PHE A 1 208 ? -12.186 2.949 23.528 1.00 97.56 208 PHE A O 1
ATOM 1708 N N . GLY A 1 209 ? -14.222 3.351 22.626 1.00 96.88 209 GLY A N 1
ATOM 1709 C CA . GLY A 1 209 ? -14.285 4.766 22.986 1.00 96.88 209 GLY A CA 1
ATOM 1710 C C . GLY A 1 209 ? -13.188 5.631 22.359 1.00 96.88 209 GLY A C 1
ATOM 1711 O O . GLY A 1 209 ? -12.359 6.189 23.076 1.00 96.88 209 GLY A O 1
ATOM 1712 N N . TYR A 1 210 ? -13.172 5.765 21.030 1.00 97.19 210 TYR A N 1
ATOM 1713 C CA . TYR A 1 210 ? -12.217 6.617 20.302 1.00 97.19 210 TYR A CA 1
ATOM 1714 C C . TYR A 1 210 ? -12.205 8.076 20.805 1.00 97.19 210 TYR A C 1
ATOM 1716 O O . TYR A 1 210 ? -13.256 8.688 20.972 1.00 97.19 210 TYR A O 1
ATOM 1724 N N . LYS A 1 211 ? -11.026 8.673 21.016 1.00 96.19 211 LYS A N 1
ATOM 1725 C CA . LYS A 1 211 ? -10.872 10.060 21.514 1.00 96.19 211 LYS A CA 1
ATOM 1726 C C . LYS A 1 211 ? -10.128 10.989 20.560 1.00 96.19 211 LYS A C 1
ATOM 1728 O O . LYS A 1 211 ? -10.156 12.197 20.769 1.00 96.19 211 LYS A O 1
ATOM 1733 N N . GLY A 1 212 ? -9.465 10.448 19.542 1.00 93.69 212 GLY A N 1
ATOM 1734 C CA . GLY A 1 212 ? -8.657 11.226 18.608 1.00 93.69 212 GLY A CA 1
ATOM 1735 C C . GLY A 1 212 ? -7.323 10.564 18.279 1.00 93.69 212 GLY A C 1
ATOM 1736 O O . GLY A 1 212 ? -6.981 9.501 18.804 1.00 93.69 212 GLY A O 1
ATOM 1737 N N . GLN A 1 213 ? -6.564 11.227 17.414 1.00 90.81 213 GLN A N 1
ATOM 1738 C CA . GLN A 1 213 ? -5.169 10.905 17.136 1.00 90.81 213 GLN A CA 1
ATOM 1739 C C . GLN A 1 213 ? -4.265 11.426 18.264 1.00 90.81 213 GLN A C 1
ATOM 1741 O O . GLN A 1 213 ? -4.622 12.386 18.952 1.00 90.81 213 GLN A O 1
ATOM 1746 N N . ARG A 1 214 ? -3.128 10.760 18.478 1.00 86.31 214 ARG A N 1
ATOM 1747 C CA . ARG A 1 214 ? -2.061 11.231 19.372 1.00 86.31 214 ARG A CA 1
ATOM 1748 C C . ARG A 1 214 ? -1.266 12.390 18.786 1.00 86.31 214 ARG A C 1
ATOM 1750 O O . ARG A 1 214 ? -1.109 12.427 17.546 1.00 86.31 214 ARG A O 1
#

Solvent-accessible surface area (backbone atoms only — not comparable to full-atom values): 12085 Å² total; per-residue (Å²): 118,96,56,52,67,40,45,64,55,8,52,56,50,31,51,50,43,54,57,49,42,76,77,40,96,77,59,55,85,68,71,33,49,66,15,46,59,32,42,50,55,50,46,53,55,52,34,71,75,39,42,81,81,37,44,64,58,52,52,48,52,50,51,52,51,50,49,54,52,48,50,55,54,48,33,60,82,46,76,75,66,95,63,56,41,82,76,37,71,74,39,75,80,61,59,47,63,61,52,26,54,52,50,53,56,54,53,68,71,49,87,41,89,59,37,68,37,36,34,22,66,47,66,70,57,25,53,50,48,33,58,50,45,66,63,77,53,57,59,39,52,70,52,102,64,92,56,80,51,70,75,42,97,76,60,72,78,61,73,49,15,26,33,36,38,52,28,30,75,85,51,66,71,56,68,74,82,54,38,41,58,74,52,74,42,83,57,61,72,48,74,35,72,52,98,92,39,75,36,47,46,36,42,35,28,46,33,38,33,32,68,48,74,108

Sequence (214 aa):
ERFISLFWLGVPPLAFFYFIGLWSKTSEPHWAAFGYLTAFIAWAAFYTSNKIAWKKYTVASLAVGGLMIGMVYVHTFFPFLPLKPKYDITNLLYGWDIVGDAVEKDLAGLPGEKGKFIMAHHWVMCSQLEFTTKHRHKVFCVNGKTDQFDFFPETAPPAGADFIFVADERFEEPPEAFYLFDRSEKADKITIFRHGGPAREFQLYRVFGYKGQR

Mean predicted aligned error: 5.29 Å

Foldseek 3Di:
DVCPVLCVQAVVQLCVLVVVVVPDPPRDPCSNVRNVVSVVVVLVVVCVVPVPVCVVVVVVVCVVVVVVVVVLVCCLQPVPDPDDLLPNPSLLLPPLLVVLVVQVVVQVPDPFPQHEAEEEADPSNLVSNCVNVVVPGHYAHDYPDDDPLVPDPDRDDGFQGKYKYKAWPNRHDDCVVWFDADDKDWDDWDFDDDPRHTNIIMTIMTTGGTHGTD

Secondary structure (DSSP, 8-state):
-TTHHHHHHHHHHHHHHHHHHTT-TT--GGGGHHHHHHHHHHHHHHHHH-HHHHHHHHHHHHHHHHHHHHHHHHHHHS--S---GGG-GGGTTTTHHHHHHHHHHHHHTS--TT-EEEEESSHHHHHHHHHHTTTSSPEE---SS--GGGGSS--SPPTT-EEEEEEESSS---GGGTEE-SEEEEEEEEEEEETTEEEEEEEEEEEES--EE-